Protein AF-0000000067027703 (afdb_homodimer)

pLDDT: mean 79.17, std 24.18, range [18.88, 98.69]

Foldseek 3Di:
DPCPPPCPVVVVVLVVLVVPQDPPPPPPVVVPCPPPQQAKEKEKEFACVQVDDPVVLVVQVVVQVVVQLVVLVVDPLSVVNVVRNVVVPHHYFYFYDHHPVRLVVLVVVQVVVCPDPVQVNQGKTKDWDFACCPDPGHGRGGTMMMIMGGPSSNCSSPVNTGGD/DPCPPPCPVVVVVLVVLVVPQDPPPPPPVVVPCPVPQQAKEKEKEFACVQVDDPVVLVVQVVVQVVVQLVVLVVDPLSVVNVVRNVVVPHHYFYFYDHHPVRLVVLVVVQVVVCPDPVQVNFGKTKDWDFACCPDPGHGRGGTMMMIMTGPSSNCSSPVNTGGD

Solvent-accessible surface area (backbone atoms only — not comparable to full-atom values): 17584 Å² total; per-residue (Å²): 133,83,82,70,75,66,64,64,60,52,52,47,50,53,44,48,55,58,67,68,44,78,75,75,76,79,76,57,79,71,65,73,65,68,67,58,93,78,43,35,32,37,39,35,36,32,27,52,68,70,65,64,53,65,19,59,46,22,28,45,37,24,52,26,42,43,50,40,48,54,59,28,60,74,34,72,42,22,40,52,35,49,52,54,15,55,75,65,73,52,45,57,45,35,28,51,35,58,32,56,69,51,47,50,51,47,47,50,52,50,54,58,51,30,71,36,72,75,38,41,61,52,24,53,42,73,38,72,34,58,39,85,38,91,58,101,48,64,58,63,40,56,46,31,34,22,38,37,19,36,40,70,64,50,36,74,70,50,60,86,49,48,74,72,133,82,82,71,76,68,63,63,59,53,53,46,50,54,44,47,54,56,67,67,44,78,75,77,72,80,74,57,80,72,64,73,64,68,66,59,93,77,44,34,32,38,38,34,35,31,27,53,68,71,65,65,52,65,19,57,46,22,28,46,38,24,52,26,43,44,51,40,49,52,57,28,58,74,34,72,42,22,40,52,37,50,50,53,15,56,75,65,71,52,46,55,46,35,27,50,36,57,31,56,70,53,46,50,50,48,48,49,53,51,54,57,50,30,71,37,73,76,38,40,61,52,24,55,44,73,38,73,34,58,40,87,39,90,59,101,48,64,57,63,39,55,46,30,35,23,38,35,20,37,41,69,65,47,36,74,70,49,60,86,48,47,75,73

Nearest PDB structures (foldseek):
  1q7s-assembly3_A  TM=9.353E-01  e=1.098E-12  Homo sapiens
  1q7s-assembly3_B  TM=9.623E-01  e=5.860E-11  Homo sapiens
  1xty-assembly2_D  TM=9.212E-01  e=9.471E-11  Saccharolobus solfataricus P2
  2d3k-assembly1_B  TM=9.399E-01  e=2.649E-10  Pyrococcus horikoshii OT3
  1rlk-assembly1_A  TM=8.938E-01  e=1.413E-08  Thermoplasma acidophilum

Sequence (328 aa):
QKKFYNCDGINSAINWILEHSNESEYESDVNGYQVAMGAHKMIFVINMNLKMGTGKLAAQVGHASISVYRLAQRKEEGQRALEAWRACGEMKVVVKGQNTEHLLELFKMAKDLRFFPCFFYMGLFAYVVSDAGRTQIPAGSRTVLAIFGPSDLVDSVTGQLKLLQKKFYNCDGINSAINWILEHSNESEYESDVNGYQVAMGAHKMIFVINMNLKMGTGKLAAQVGHASISVYRLAQRKEEGQRALEAWRACGEMKVVVKGQNTEHLLELFKMAKDLRFFPCFFYMGLFAYVVSDAGRTQIPAGSRTVLAIFGPSDLVDSVTGQLKLL

Structure (mmCIF, N/CA/C/O backbone):
data_AF-0000000067027703-model_v1
#
loop_
_entity.id
_entity.type
_entity.pdbx_description
1 polymer 'peptidyl-tRNA hydrolase'
#
loop_
_atom_site.group_PDB
_atom_site.id
_atom_site.type_symbol
_atom_site.label_atom_id
_atom_site.label_alt_id
_atom_site.label_comp_id
_atom_site.label_asym_id
_atom_site.label_entity_id
_atom_site.label_seq_id
_atom_site.pdbx_PDB_ins_code
_atom_site.Cartn_x
_atom_site.Cartn_y
_atom_site.Cartn_z
_atom_site.occupancy
_atom_site.B_iso_or_equiv
_atom_site.auth_seq_id
_atom_site.auth_comp_id
_atom_site.auth_asym_id
_atom_site.auth_atom_id
_atom_site.pdbx_PDB_model_num
ATOM 1 N N . GLN A 1 1 ? -25.703 -36.125 1.022 1 18.88 1 GLN A N 1
ATOM 2 C CA . GLN A 1 1 ? -24.359 -36.719 1.047 1 18.88 1 GLN A CA 1
ATOM 3 C C . GLN A 1 1 ? -23.328 -35.719 0.494 1 18.88 1 GLN A C 1
ATOM 5 O O . GLN A 1 1 ? -23.281 -35.5 -0.714 1 18.88 1 GLN A O 1
ATOM 10 N N . LYS A 1 2 ? -22.953 -34.719 1.21 1 27.69 2 LYS A N 1
ATOM 11 C CA . LYS A 1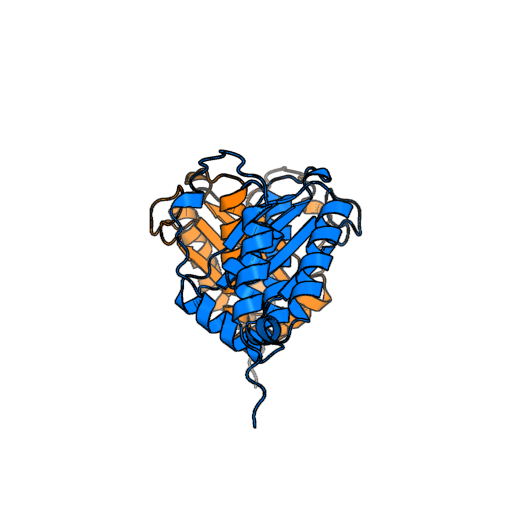 2 ? -22.141 -33.531 0.906 1 27.69 2 LYS A CA 1
ATOM 12 C C . LYS A 1 2 ? -20.734 -33.938 0.465 1 27.69 2 LYS A C 1
ATOM 14 O O . LYS A 1 2 ? -20.031 -34.625 1.192 1 27.69 2 LYS A O 1
ATOM 19 N N . LYS A 1 3 ? -20.578 -34.188 -0.843 1 30.08 3 LYS A N 1
ATOM 20 C CA . LYS A 1 3 ? -19.344 -34.625 -1.498 1 30.08 3 LYS A CA 1
ATOM 21 C C . LYS A 1 3 ? -18.141 -33.844 -0.978 1 30.08 3 LYS A C 1
ATOM 23 O O . LYS A 1 3 ? -18.031 -32.625 -1.186 1 30.08 3 LYS A O 1
ATOM 28 N N . PHE A 1 4 ? -17.562 -34.188 0.176 1 26.89 4 PHE A N 1
ATOM 29 C CA . PHE A 1 4 ? -16.281 -33.812 0.791 1 26.89 4 PHE A CA 1
ATOM 30 C C . PHE A 1 4 ? -15.133 -34.125 -0.158 1 26.89 4 PHE A C 1
ATOM 32 O O . PHE A 1 4 ? -14.781 -35.281 -0.386 1 26.89 4 PHE A O 1
ATOM 39 N N . TYR A 1 5 ? -15.062 -33.5 -1.28 1 32.91 5 TYR A N 1
ATOM 40 C CA . TYR A 1 5 ? -13.914 -33.688 -2.156 1 32.91 5 TYR A CA 1
ATOM 41 C C . TYR A 1 5 ? -12.625 -33.781 -1.351 1 32.91 5 TYR A C 1
ATOM 43 O O . TYR A 1 5 ? -12.414 -33 -0.418 1 32.91 5 TYR A O 1
ATOM 51 N N . ASN A 1 6 ? -12.117 -34.906 -1.157 1 32.31 6 ASN A N 1
ATOM 52 C CA . ASN A 1 6 ? -10.938 -35.375 -0.439 1 32.31 6 ASN A CA 1
ATOM 53 C C . ASN A 1 6 ? -9.719 -34.5 -0.745 1 32.31 6 ASN A C 1
ATOM 55 O O . ASN A 1 6 ? -9.281 -34.438 -1.892 1 32.31 6 ASN A O 1
ATOM 59 N N . CYS A 1 7 ? -9.438 -33.469 -0.042 1 40.25 7 CYS A N 1
ATOM 60 C CA . CYS A 1 7 ? -8.305 -32.531 0.054 1 40.25 7 CYS A CA 1
ATOM 61 C C . CYS A 1 7 ? -6.984 -33.281 -0.025 1 40.25 7 CYS A C 1
ATOM 63 O O . CYS A 1 7 ? -5.914 -32.688 0.045 1 40.25 7 CYS A O 1
ATOM 65 N N . ASP A 1 8 ? -7.062 -34.625 -0.059 1 43.06 8 ASP A N 1
ATOM 66 C CA . ASP A 1 8 ? -5.828 -35.406 -0.164 1 43.06 8 ASP A CA 1
ATOM 67 C C . ASP A 1 8 ? -5.133 -35.156 -1.5 1 43.06 8 ASP A C 1
ATOM 69 O O . ASP A 1 8 ? -3.906 -35.062 -1.559 1 43.06 8 ASP A O 1
ATOM 73 N N . GLY A 1 9 ? -5.859 -35.094 -2.535 1 45.62 9 GLY A N 1
ATOM 74 C CA . GLY A 1 9 ? -5.289 -34.875 -3.85 1 45.62 9 GLY A CA 1
ATOM 75 C C . GLY A 1 9 ? -4.699 -33.469 -3.992 1 45.62 9 GLY A C 1
ATOM 76 O O . GLY A 1 9 ? -3.746 -33.281 -4.746 1 45.62 9 GLY A O 1
ATOM 77 N N . ILE A 1 10 ? -5.285 -32.625 -3.303 1 44.41 10 ILE A N 1
ATOM 78 C CA . ILE A 1 10 ? -4.832 -31.219 -3.365 1 44.41 10 ILE A CA 1
ATOM 79 C C . ILE A 1 10 ? -3.469 -31.094 -2.691 1 44.41 10 ILE A C 1
ATOM 81 O O . ILE A 1 10 ? -2.562 -30.453 -3.229 1 44.41 10 ILE A O 1
ATOM 85 N N . ASN A 1 11 ? -3.332 -31.703 -1.604 1 46.12 11 ASN A N 1
ATOM 86 C CA . ASN A 1 11 ? -2.023 -31.734 -0.962 1 46.12 11 ASN A CA 1
ATOM 87 C C . ASN A 1 11 ? -0.979 -32.406 -1.853 1 46.12 11 ASN A C 1
ATOM 89 O O . ASN A 1 11 ? 0.169 -31.953 -1.912 1 46.12 11 ASN A O 1
ATOM 93 N N . SER A 1 12 ? -1.481 -33.406 -2.508 1 47.88 12 SER A N 1
ATOM 94 C CA . SER A 1 12 ? -0.556 -34.094 -3.414 1 47.88 12 SER A CA 1
ATOM 95 C C . SER A 1 12 ? -0.139 -33.188 -4.559 1 47.88 12 SER A C 1
ATOM 97 O O . SER A 1 12 ? 1.03 -33.156 -4.949 1 47.88 12 SER A O 1
ATOM 99 N N . ALA A 1 13 ? -1.095 -32.438 -5.109 1 46.03 13 ALA A N 1
ATOM 100 C CA . ALA A 1 13 ? -0.769 -31.547 -6.207 1 46.03 13 ALA A CA 1
ATOM 101 C C . ALA A 1 13 ? 0.116 -30.391 -5.73 1 46.03 13 ALA A C 1
ATOM 103 O O . ALA A 1 13 ? 1.1 -30.047 -6.387 1 46.03 13 ALA A O 1
ATOM 104 N N . ILE A 1 14 ? -0.106 -29.844 -4.648 1 48.59 14 ILE A N 1
ATOM 105 C CA . ILE A 1 14 ? 0.759 -28.828 -4.055 1 48.59 14 ILE A CA 1
ATOM 106 C C . ILE A 1 14 ? 2.131 -29.438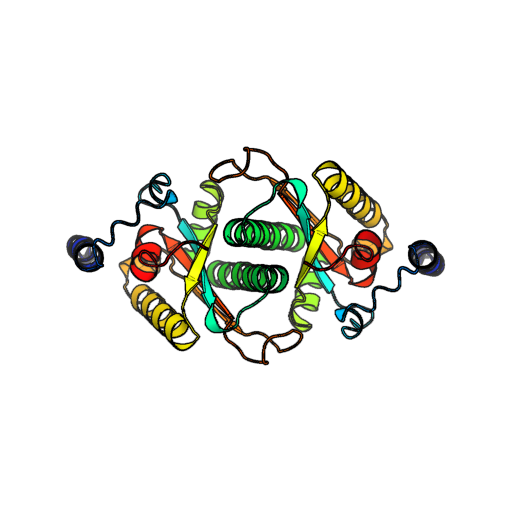 -3.758 1 48.59 14 ILE A C 1
ATOM 108 O O . ILE A 1 14 ? 3.16 -28.828 -4.074 1 48.59 14 ILE A O 1
ATOM 112 N N . ASN A 1 15 ? 2.088 -30.656 -3.229 1 47.25 15 ASN A N 1
ATOM 113 C CA . ASN A 1 15 ? 3.352 -31.359 -2.994 1 47.25 15 ASN A CA 1
ATOM 114 C C . ASN A 1 15 ? 4.098 -31.609 -4.297 1 47.25 15 ASN A C 1
ATOM 116 O O . ASN A 1 15 ? 5.324 -31.484 -4.352 1 47.25 15 ASN A O 1
ATOM 120 N N . TRP A 1 16 ? 3.445 -32.031 -5.273 1 46.41 16 TRP A N 1
ATOM 121 C CA . TRP A 1 16 ? 4.066 -32.219 -6.578 1 46.41 16 TRP A CA 1
ATOM 122 C C . TRP A 1 16 ? 4.691 -30.938 -7.098 1 46.41 16 TRP A C 1
ATOM 124 O O . TRP A 1 16 ? 5.836 -30.938 -7.559 1 46.41 16 TRP A O 1
ATOM 134 N N . ILE A 1 17 ? 3.973 -29.906 -7.105 1 45.09 17 ILE A N 1
ATOM 135 C CA . ILE A 1 17 ? 4.5 -28.625 -7.574 1 45.09 17 ILE A CA 1
ATOM 136 C C . ILE A 1 17 ? 5.688 -28.219 -6.711 1 45.09 17 ILE A C 1
ATOM 138 O O . ILE A 1 17 ? 6.723 -27.781 -7.23 1 45.09 17 ILE A O 1
ATOM 142 N N . LEU A 1 18 ? 5.52 -28.391 -5.43 1 45.78 18 LEU A N 1
ATOM 143 C CA . LEU A 1 18 ? 6.621 -28.109 -4.516 1 45.78 18 LEU A CA 1
ATOM 144 C C . LEU A 1 18 ? 7.805 -29.016 -4.785 1 45.78 18 LEU A C 1
ATOM 146 O O . LEU A 1 18 ? 8.961 -28.594 -4.73 1 45.78 18 LEU A O 1
ATOM 150 N N . GLU A 1 19 ? 7.578 -30.312 -4.938 1 45.03 19 GLU A N 1
ATOM 151 C CA . GLU A 1 19 ? 8.633 -31.297 -5.18 1 45.03 19 GLU A CA 1
ATOM 152 C C . GLU A 1 19 ? 9.32 -31.047 -6.52 1 45.03 19 GLU A C 1
ATOM 154 O O . GLU A 1 19 ? 10.492 -31.391 -6.691 1 45.03 19 GLU A O 1
ATOM 159 N N . HIS A 1 20 ? 8.648 -30.703 -7.453 1 40.19 20 HIS A N 1
ATOM 160 C CA . HIS A 1 20 ? 9.289 -30.484 -8.75 1 40.19 20 HIS A CA 1
ATOM 161 C C . HIS A 1 20 ? 9.766 -29.047 -8.906 1 40.19 20 HIS A C 1
ATOM 163 O O . HIS A 1 20 ? 10.219 -28.656 -9.984 1 40.19 20 HIS A O 1
ATOM 169 N N . SER A 1 21 ? 9.352 -28.219 -8.18 1 37.5 21 SER A N 1
ATOM 170 C CA . SER A 1 21 ? 10 -26.906 -8.102 1 37.5 21 SER A CA 1
ATOM 171 C C . SER A 1 21 ? 11.438 -27.031 -7.598 1 37.5 21 SER A C 1
ATOM 173 O O . SER A 1 21 ? 11.742 -27.922 -6.801 1 37.5 21 SER A O 1
ATOM 175 N N . ASN A 1 22 ? 12.414 -26.766 -8.406 1 33.5 22 ASN A N 1
ATOM 176 C CA . ASN A 1 22 ? 13.859 -26.922 -8.281 1 33.5 22 ASN A CA 1
ATOM 177 C C . ASN A 1 22 ? 14.352 -26.531 -6.891 1 33.5 22 ASN A C 1
ATOM 179 O O . ASN A 1 22 ? 13.781 -25.641 -6.254 1 33.5 22 ASN A O 1
ATOM 183 N N . GLU A 1 23 ? 15.094 -27.469 -6.172 1 31.03 23 GLU A N 1
ATOM 184 C CA . GLU A 1 23 ? 15.961 -27.438 -4.996 1 31.03 23 GLU A CA 1
ATOM 185 C C . GLU A 1 23 ? 16.844 -26.203 -4.988 1 31.03 23 GLU A C 1
ATOM 187 O O . GLU A 1 23 ? 17.953 -26.219 -4.438 1 31.03 23 GLU A O 1
ATOM 192 N N . SER A 1 24 ? 16.703 -25.25 -5.816 1 29.55 24 SER A N 1
ATOM 193 C CA . SER A 1 24 ? 17.859 -24.359 -5.711 1 29.55 24 SER A CA 1
ATOM 194 C C . SER A 1 24 ? 18.109 -23.953 -4.266 1 29.55 24 SER A C 1
ATOM 196 O O . SER A 1 24 ? 17.188 -23.875 -3.463 1 29.55 24 SER A O 1
ATOM 198 N N . GLU A 1 25 ? 19.344 -24.188 -3.643 1 27.73 25 GLU A N 1
ATOM 199 C CA . GLU A 1 25 ? 20.109 -23.984 -2.424 1 27.73 25 GLU A CA 1
ATOM 200 C C . GLU A 1 25 ? 19.875 -22.594 -1.852 1 27.73 25 GLU A C 1
ATOM 202 O O . GLU A 1 25 ? 20.609 -22.141 -0.963 1 27.73 25 GLU A O 1
ATOM 207 N N . TYR A 1 26 ? 19.312 -21.688 -2.6 1 26.58 26 TYR A N 1
ATOM 208 C CA . TYR A 1 26 ? 19.484 -20.375 -1.994 1 26.58 26 TYR A CA 1
ATOM 209 C C . TYR A 1 26 ? 18.891 -20.328 -0.59 1 26.58 26 TYR A C 1
ATOM 211 O O . TYR A 1 26 ? 17.703 -20.594 -0.404 1 26.58 26 TYR A O 1
ATOM 219 N N . GLU A 1 27 ? 19.562 -20.734 0.5 1 29.12 27 GLU A N 1
ATOM 220 C CA . GLU A 1 27 ? 19.438 -20.562 1.945 1 29.12 27 GLU A CA 1
ATOM 221 C C . GLU A 1 27 ? 18.859 -19.203 2.299 1 29.12 27 GLU A C 1
ATOM 223 O O . GLU A 1 27 ? 19.391 -18.484 3.15 1 29.12 27 GLU A O 1
ATOM 228 N N . SER A 1 28 ? 18.5 -18.391 1.367 1 30.98 28 SER A N 1
ATOM 229 C CA . SER A 1 28 ? 18.219 -17.031 1.804 1 30.98 28 SER A CA 1
ATOM 230 C C . SER A 1 28 ? 17.234 -17 2.965 1 30.98 28 SER A C 1
ATOM 232 O O . SER A 1 28 ? 16.453 -17.938 3.139 1 30.98 28 SER A O 1
ATOM 234 N N . ASP A 1 29 ? 17.484 -16.203 4.039 1 29.73 29 ASP A N 1
ATOM 235 C CA . ASP A 1 29 ? 16.812 -16 5.32 1 29.73 29 ASP A CA 1
ATOM 236 C C . ASP A 1 29 ? 15.297 -16 5.152 1 29.73 29 ASP A C 1
ATOM 238 O O . ASP A 1 29 ? 14.57 -15.547 6.043 1 29.73 29 ASP A O 1
ATOM 242 N N . VAL A 1 30 ? 14.742 -16.094 4.086 1 33.84 30 VAL A N 1
ATOM 243 C CA . VAL A 1 30 ? 13.312 -16.391 4.008 1 33.84 30 VAL A CA 1
ATOM 244 C C . VAL A 1 30 ? 12.992 -17.641 4.809 1 33.84 30 VAL A C 1
ATOM 246 O O . VAL A 1 30 ? 11.875 -18.156 4.758 1 33.84 30 VAL A O 1
ATOM 249 N N . ASN A 1 31 ? 13.945 -18.531 5.164 1 34.19 31 ASN A N 1
ATOM 250 C CA . ASN A 1 31 ? 13.742 -19.812 5.84 1 34.19 31 ASN A CA 1
ATOM 251 C C . ASN A 1 31 ? 12.969 -19.625 7.141 1 34.19 31 ASN A C 1
ATOM 253 O O . ASN A 1 31 ? 12.383 -20.594 7.648 1 34.19 31 ASN A O 1
ATOM 257 N N . GLY A 1 32 ? 13.367 -18.641 7.945 1 33.41 32 GLY A N 1
ATOM 258 C CA . GLY A 1 32 ? 12.805 -18.656 9.281 1 33.41 32 GLY A CA 1
ATOM 259 C C . GLY A 1 32 ? 11.305 -18.406 9.305 1 33.41 32 GLY A C 1
ATOM 260 O O . GLY A 1 32 ? 10.703 -18.312 10.375 1 33.41 32 GLY A O 1
ATOM 261 N N . TYR A 1 33 ? 10.828 -17.562 8.398 1 33.12 33 TYR A N 1
ATOM 262 C CA . TYR A 1 33 ? 9.398 -17.391 8.617 1 33.12 33 TYR A CA 1
ATOM 263 C C . TYR A 1 33 ? 8.648 -18.688 8.375 1 33.12 33 TYR A C 1
ATOM 265 O O . TYR A 1 33 ? 8.414 -19.078 7.227 1 33.12 33 TYR A O 1
ATOM 273 N N . GLN A 1 34 ? 8.977 -19.672 9.008 1 33.88 34 GLN A N 1
ATOM 274 C CA . GLN A 1 34 ? 7.996 -20.75 9.078 1 33.88 34 GLN A CA 1
ATOM 275 C C . GLN A 1 34 ? 6.582 -20.203 9.219 1 33.88 34 GLN A C 1
ATOM 277 O O . GLN A 1 34 ? 6.211 -19.688 10.281 1 33.88 34 GLN A O 1
ATOM 282 N N . VAL A 1 35 ? 6.129 -19.5 8.219 1 40.19 35 VAL A N 1
ATOM 283 C CA . VAL A 1 35 ? 4.711 -19.156 8.25 1 40.19 35 VAL A CA 1
ATOM 284 C C . VAL A 1 35 ? 3.895 -20.375 8.68 1 40.19 35 VAL A C 1
ATOM 286 O O . VAL A 1 35 ? 4.094 -21.469 8.164 1 40.19 35 VAL A O 1
ATOM 289 N N . ALA A 1 36 ? 3.406 -20.391 9.781 1 40.25 36 ALA A N 1
ATOM 290 C CA . ALA A 1 36 ? 2.465 -21.406 10.234 1 40.25 36 ALA A CA 1
ATOM 291 C C . ALA A 1 36 ? 1.516 -21.812 9.109 1 40.25 36 ALA A C 1
ATOM 293 O O . ALA A 1 36 ? 1.134 -20.984 8.281 1 40.25 36 ALA A O 1
ATOM 294 N N . MET A 1 37 ? 1.331 -23.031 8.805 1 47.38 37 MET A N 1
ATOM 295 C CA . MET A 1 37 ? 0.23 -23.625 8.055 1 47.38 37 MET A CA 1
ATOM 296 C C . MET A 1 37 ? -1.07 -22.859 8.297 1 47.38 37 MET A C 1
ATOM 298 O O . MET A 1 37 ? -1.468 -22.672 9.453 1 47.38 37 MET A O 1
ATOM 302 N N . GLY A 1 38 ? -1.38 -21.922 7.414 1 61.38 38 GLY A N 1
ATOM 303 C CA . GLY A 1 38 ? -2.678 -21.281 7.512 1 61.38 38 GLY A CA 1
ATOM 304 C C . GLY A 1 38 ? -2.588 -19.766 7.504 1 61.38 38 GLY A C 1
ATOM 305 O O . GLY A 1 38 ? -3.598 -19.078 7.328 1 61.38 38 GLY A O 1
ATOM 306 N N . ALA A 1 39 ? -1.321 -19.188 7.539 1 83.75 39 ALA A N 1
ATOM 307 C CA . ALA A 1 39 ? -1.299 -17.719 7.617 1 83.75 39 ALA A CA 1
ATOM 308 C C . ALA A 1 39 ? -1.318 -17.094 6.223 1 83.75 39 ALA A C 1
ATOM 310 O O . ALA A 1 39 ? -0.783 -17.672 5.273 1 83.75 39 ALA A O 1
ATOM 311 N N . HIS A 1 40 ? -2.059 -16.094 6.012 1 93.75 40 HIS A N 1
ATOM 312 C CA . HIS A 1 40 ? -2.168 -15.375 4.746 1 93.75 40 HIS A CA 1
ATOM 313 C C . HIS A 1 40 ? -1.015 -14.398 4.562 1 93.75 40 HIS A C 1
ATOM 315 O O . HIS A 1 40 ? -0.412 -13.953 5.539 1 93.75 40 HIS A O 1
ATOM 321 N N . LYS A 1 41 ? -0.643 -14.203 3.365 1 95.38 41 LYS A N 1
ATOM 322 C CA . LYS A 1 41 ? 0.365 -13.188 3.07 1 95.38 41 LYS A CA 1
ATOM 323 C C . LYS A 1 41 ? 0.063 -12.477 1.752 1 95.38 41 LYS A C 1
ATOM 325 O O . LYS A 1 41 ? -0.694 -12.992 0.925 1 95.38 41 LYS A O 1
ATOM 330 N N . MET A 1 42 ? 0.56 -11.266 1.655 1 97 42 MET A N 1
ATOM 331 C CA . MET A 1 42 ? 0.564 -10.492 0.417 1 97 42 MET A CA 1
ATOM 332 C C . MET A 1 42 ? 1.957 -10.469 -0.204 1 97 42 MET A C 1
ATOM 334 O O . MET A 1 42 ? 2.93 -10.109 0.459 1 97 42 MET A O 1
ATOM 338 N N . ILE A 1 43 ? 2.102 -10.883 -1.433 1 98 43 ILE A N 1
ATOM 339 C CA . ILE A 1 43 ? 3.389 -10.875 -2.119 1 98 43 ILE A CA 1
ATOM 340 C C . ILE A 1 43 ? 3.318 -9.961 -3.336 1 98 43 ILE A C 1
ATOM 342 O O . ILE A 1 43 ? 2.297 -9.906 -4.027 1 98 43 ILE A O 1
ATOM 346 N N . PHE A 1 44 ? 4.395 -9.258 -3.568 1 98.56 44 PHE A N 1
ATOM 347 C CA . PHE A 1 44 ? 4.5 -8.344 -4.695 1 98.56 44 PHE A CA 1
ATOM 348 C C . PHE A 1 44 ? 5.633 -8.758 -5.629 1 98.56 44 PHE A C 1
ATOM 350 O O . PHE A 1 44 ? 6.797 -8.789 -5.223 1 98.56 44 PHE A O 1
ATOM 357 N N . VAL A 1 45 ? 5.359 -9.062 -6.828 1 98.69 45 VAL A N 1
ATOM 358 C CA . VAL A 1 45 ? 6.34 -9.438 -7.84 1 98.69 45 VAL A CA 1
ATOM 359 C C . VAL A 1 45 ? 6.652 -8.242 -8.727 1 98.69 45 VAL A C 1
ATOM 361 O O . VAL A 1 45 ? 5.785 -7.758 -9.461 1 98.69 45 VAL A O 1
ATOM 364 N N . ILE A 1 46 ? 7.875 -7.848 -8.727 1 98.56 46 ILE A N 1
ATOM 365 C CA . ILE A 1 46 ? 8.273 -6.613 -9.398 1 98.56 46 ILE A CA 1
ATOM 366 C C . ILE A 1 46 ? 8.75 -6.93 -10.812 1 98.56 46 ILE A C 1
ATOM 368 O O . ILE A 1 46 ? 9.523 -7.863 -11.023 1 98.56 46 ILE A O 1
ATOM 372 N N . ASN A 1 47 ? 8.281 -6.156 -11.797 1 97.75 47 ASN A N 1
ATOM 373 C CA . ASN A 1 47 ? 8.828 -6.195 -13.148 1 97.75 47 ASN A CA 1
ATOM 374 C C . ASN A 1 47 ? 10.203 -5.543 -13.219 1 97.75 47 ASN A C 1
ATOM 376 O O . ASN A 1 47 ? 10.312 -4.336 -13.43 1 97.75 47 ASN A O 1
ATOM 380 N N . MET A 1 48 ? 11.211 -6.305 -13.102 1 97.62 48 MET A N 1
ATOM 381 C CA . MET A 1 48 ? 12.57 -5.793 -13 1 97.62 48 MET A CA 1
ATOM 382 C C . MET A 1 48 ? 13.055 -5.258 -14.344 1 97.62 48 MET A C 1
ATOM 384 O O . MET A 1 48 ? 14.008 -4.48 -14.406 1 97.62 48 MET A O 1
ATOM 388 N N . ASN A 1 49 ? 12.406 -5.684 -15.367 1 96 49 ASN A N 1
ATOM 389 C CA . ASN A 1 49 ? 12.781 -5.219 -16.703 1 96 49 ASN A CA 1
ATOM 390 C C . ASN A 1 49 ? 12.57 -3.713 -16.844 1 96 49 ASN A C 1
ATOM 392 O O . ASN A 1 49 ? 13.219 -3.068 -17.672 1 96 49 ASN A O 1
ATOM 396 N N . LEU A 1 50 ? 11.742 -3.088 -16.078 1 94.12 50 LEU A N 1
ATOM 397 C CA . LEU A 1 50 ? 11.398 -1.672 -16.172 1 94.12 50 LEU A CA 1
ATOM 398 C C . LEU A 1 50 ? 12.438 -0.814 -15.453 1 94.12 50 LEU A C 1
ATOM 400 O O . LEU A 1 50 ? 12.43 0.412 -15.578 1 94.12 50 LEU A O 1
ATOM 404 N N . LYS A 1 51 ? 13.297 -1.388 -14.664 1 93.69 51 LYS A N 1
ATOM 405 C CA . LYS A 1 51 ? 14.391 -0.717 -13.969 1 93.69 51 LYS A CA 1
ATOM 406 C C . LYS A 1 51 ? 13.891 0.497 -13.195 1 93.69 51 LYS A C 1
ATOM 408 O O . LYS A 1 51 ? 14.445 1.591 -13.312 1 93.69 51 LYS A O 1
ATOM 413 N N . MET A 1 52 ? 12.867 0.259 -12.477 1 92.5 52 MET A N 1
ATOM 414 C CA . MET A 1 52 ? 12.297 1.345 -11.688 1 92.5 52 MET A CA 1
ATOM 415 C C . MET A 1 52 ? 13.227 1.734 -10.547 1 92.5 52 MET A C 1
ATOM 417 O O . MET A 1 52 ? 13.836 0.87 -9.914 1 92.5 52 MET A O 1
ATOM 421 N N . GLY A 1 53 ? 13.305 3.039 -10.32 1 93.25 53 GLY A N 1
ATOM 422 C CA . GLY A 1 53 ? 13.984 3.467 -9.109 1 93.25 53 GLY A CA 1
ATOM 423 C C . GLY A 1 53 ? 13.258 3.07 -7.844 1 93.25 53 GLY A C 1
ATOM 424 O O . GLY A 1 53 ? 12.086 2.672 -7.891 1 93.25 53 GLY A O 1
ATOM 425 N N . THR A 1 54 ? 13.852 3.197 -6.742 1 95.25 54 THR A N 1
ATOM 426 C CA . THR A 1 54 ? 13.32 2.711 -5.473 1 95.25 54 THR A CA 1
ATOM 427 C C . THR A 1 54 ? 12.016 3.412 -5.129 1 95.25 54 THR A C 1
ATOM 429 O O . THR A 1 54 ? 11.047 2.768 -4.711 1 95.25 54 THR A O 1
ATOM 432 N N . GLY A 1 55 ? 11.922 4.719 -5.309 1 94.44 55 GLY A N 1
ATOM 433 C CA . GLY A 1 55 ? 10.719 5.469 -4.996 1 94.44 55 GLY A CA 1
ATOM 434 C C . GLY A 1 55 ? 9.523 5.059 -5.84 1 94.44 55 GLY A C 1
ATOM 435 O O . GLY A 1 55 ? 8.445 4.801 -5.312 1 94.44 55 GLY A O 1
ATOM 436 N N . LYS A 1 56 ? 9.727 4.988 -7.055 1 92.38 56 LYS A N 1
ATOM 437 C CA . LYS A 1 56 ? 8.672 4.59 -7.977 1 92.38 56 LYS A CA 1
ATOM 438 C C . LYS A 1 56 ? 8.234 3.146 -7.727 1 92.38 56 LYS A C 1
ATOM 440 O O . LYS A 1 56 ? 7.043 2.844 -7.727 1 92.38 56 LYS A O 1
ATOM 445 N N . LEU A 1 57 ? 9.219 2.314 -7.574 1 95.44 57 LEU A N 1
ATOM 446 C CA . LEU A 1 57 ? 8.93 0.919 -7.258 1 95.44 57 LEU A CA 1
ATOM 447 C C . LEU A 1 57 ? 8.055 0.812 -6.012 1 95.44 57 LEU A C 1
ATOM 449 O O . LEU A 1 57 ? 7.043 0.112 -6.016 1 95.44 57 LEU A O 1
ATOM 453 N N . ALA A 1 58 ? 8.43 1.521 -5.004 1 97.38 58 ALA A N 1
ATOM 454 C CA . ALA A 1 58 ? 7.684 1.496 -3.748 1 97.38 58 ALA A CA 1
ATOM 455 C C . ALA A 1 58 ? 6.281 2.061 -3.932 1 97.38 58 ALA A C 1
ATOM 457 O O . ALA A 1 58 ? 5.316 1.534 -3.371 1 97.38 58 ALA A O 1
ATOM 458 N N . ALA A 1 59 ? 6.148 3.08 -4.691 1 95.44 59 ALA A N 1
ATOM 459 C CA . ALA A 1 59 ? 4.836 3.654 -4.984 1 95.44 59 ALA A CA 1
ATOM 460 C C . ALA A 1 59 ? 3.939 2.643 -5.688 1 95.44 59 ALA A C 1
ATOM 462 O O . ALA A 1 59 ? 2.746 2.545 -5.387 1 95.44 59 ALA A O 1
ATOM 463 N N . GLN A 1 60 ? 4.539 1.938 -6.613 1 95.38 60 GLN A N 1
ATOM 464 C CA . GLN A 1 60 ? 3.766 0.932 -7.332 1 95.38 60 GLN A CA 1
ATOM 465 C C . GLN A 1 60 ? 3.373 -0.222 -6.414 1 95.38 60 GLN A C 1
ATOM 467 O O . GLN A 1 60 ? 2.297 -0.803 -6.566 1 95.38 60 GLN A O 1
ATOM 472 N N . VAL A 1 61 ? 4.223 -0.549 -5.488 1 97.62 61 VAL A N 1
ATOM 473 C CA . VAL A 1 61 ? 3.852 -1.542 -4.488 1 97.62 61 VAL A CA 1
ATOM 474 C C . VAL A 1 61 ? 2.689 -1.017 -3.646 1 97.62 61 VAL A C 1
ATOM 476 O O . VAL A 1 61 ? 1.778 -1.771 -3.295 1 97.62 61 VAL A O 1
ATOM 479 N N . GLY A 1 62 ? 2.711 0.273 -3.271 1 97.56 62 GLY A N 1
ATOM 480 C CA . GLY A 1 62 ? 1.573 0.888 -2.607 1 97.56 62 GLY A CA 1
ATOM 481 C C . GLY A 1 62 ? 0.281 0.753 -3.391 1 97.56 62 GLY A C 1
ATOM 482 O O . GLY A 1 62 ? -0.759 0.407 -2.828 1 97.56 62 GLY A O 1
ATOM 483 N N . HIS A 1 63 ? 0.332 0.993 -4.648 1 96.31 63 HIS A N 1
ATOM 484 C CA . HIS A 1 63 ? -0.825 0.801 -5.516 1 96.31 63 HIS A CA 1
ATOM 485 C C . HIS A 1 63 ? -1.306 -0.646 -5.48 1 96.31 63 HIS A C 1
ATOM 487 O O . HIS A 1 63 ? -2.496 -0.904 -5.289 1 96.31 63 HIS A O 1
ATOM 493 N N . ALA A 1 64 ? -0.369 -1.521 -5.652 1 97.62 64 ALA A N 1
ATOM 494 C CA . ALA A 1 64 ? -0.688 -2.945 -5.707 1 97.62 64 ALA A CA 1
ATOM 495 C C . ALA A 1 64 ? -1.322 -3.418 -4.402 1 97.62 64 ALA A C 1
ATOM 497 O O . ALA A 1 64 ? -2.277 -4.199 -4.414 1 97.62 64 ALA A O 1
ATOM 498 N N . SER A 1 65 ? -0.769 -2.926 -3.307 1 98.19 65 SER A N 1
ATOM 499 C CA . SER A 1 65 ? -1.254 -3.324 -1.989 1 98.19 65 SER A CA 1
ATOM 500 C C . SER A 1 65 ? -2.719 -2.947 -1.802 1 98.19 65 SER A C 1
ATOM 502 O O . SER A 1 65 ? -3.537 -3.785 -1.412 1 98.19 65 SER A O 1
ATOM 504 N N . ILE A 1 66 ? -3.074 -1.736 -2.113 1 97.44 66 ILE A N 1
ATOM 505 C CA . ILE A 1 66 ? -4.441 -1.26 -1.942 1 97.44 66 ILE A CA 1
ATOM 506 C C . ILE A 1 66 ? -5.367 -1.984 -2.918 1 97.44 66 ILE A C 1
ATOM 508 O O . ILE A 1 66 ? -6.488 -2.352 -2.564 1 97.44 66 ILE A O 1
ATOM 512 N N . SER A 1 67 ? -4.902 -2.215 -4.117 1 96.06 67 SER A N 1
ATOM 513 C CA . SER A 1 67 ? -5.738 -2.832 -5.141 1 96.06 67 SER A CA 1
ATOM 514 C C . SER A 1 67 ? -6.105 -4.266 -4.766 1 96.06 67 SER A C 1
ATOM 516 O O . SER A 1 67 ? -7.273 -4.652 -4.844 1 96.06 67 SER A O 1
ATOM 518 N N . VAL A 1 68 ? -5.125 -5.031 -4.336 1 97 68 VAL A N 1
ATOM 519 C CA . VAL A 1 68 ? -5.422 -6.418 -3.998 1 97 68 VAL A CA 1
ATOM 520 C C . VAL A 1 68 ? -6.234 -6.473 -2.705 1 97 68 VAL A C 1
ATOM 522 O O . VAL A 1 68 ? -7.098 -7.34 -2.543 1 97 68 VAL A O 1
ATOM 525 N N . TYR A 1 69 ? -6.027 -5.539 -1.82 1 97.69 69 TYR A N 1
ATOM 526 C CA . TYR A 1 69 ? -6.82 -5.402 -0.605 1 97.69 69 TYR A CA 1
ATOM 527 C C . TYR A 1 69 ? -8.289 -5.148 -0.938 1 97.69 69 TYR A C 1
ATOM 529 O O . TYR A 1 69 ? -9.172 -5.812 -0.396 1 97.69 69 TYR A O 1
ATOM 537 N N . ARG A 1 70 ? -8.5 -4.219 -1.834 1 96.56 70 ARG A N 1
ATOM 538 C CA . ARG A 1 70 ? -9.859 -3.891 -2.252 1 96.56 70 ARG A CA 1
ATOM 539 C C . ARG A 1 70 ? -10.531 -5.09 -2.912 1 96.56 70 ARG A C 1
ATOM 541 O O . ARG A 1 70 ? -11.719 -5.348 -2.68 1 96.56 70 ARG A O 1
ATOM 548 N N . LEU A 1 71 ? -9.789 -5.777 -3.721 1 95.44 71 LEU A N 1
ATOM 549 C CA . LEU A 1 71 ? -10.32 -6.957 -4.395 1 95.44 71 LEU A CA 1
ATOM 550 C C . LEU A 1 71 ? -10.773 -8 -3.383 1 95.44 71 LEU A C 1
ATOM 552 O O . LEU A 1 71 ? -11.859 -8.562 -3.51 1 95.44 71 LEU A O 1
ATOM 556 N N . ALA A 1 72 ? -9.953 -8.234 -2.443 1 95.75 72 ALA A N 1
ATOM 557 C CA . ALA A 1 72 ? -10.273 -9.203 -1.4 1 95.75 72 ALA A CA 1
ATOM 558 C C . ALA A 1 72 ? -11.477 -8.742 -0.577 1 95.75 72 ALA A C 1
ATOM 560 O O . ALA A 1 72 ? -12.328 -9.555 -0.21 1 95.75 72 ALA A O 1
ATOM 561 N N . GLN A 1 73 ? -11.555 -7.477 -0.29 1 95.19 73 GLN A N 1
ATOM 562 C CA . GLN A 1 73 ? -12.602 -6.906 0.556 1 95.19 73 GLN A CA 1
ATOM 563 C C . GLN A 1 73 ? -13.977 -7.094 -0.068 1 95.19 73 GLN A C 1
ATOM 565 O O . GLN A 1 73 ? -14.992 -7.09 0.636 1 95.19 73 GLN A O 1
ATOM 570 N N . ARG A 1 74 ? -14.023 -7.32 -1.338 1 94.38 74 ARG A N 1
ATOM 571 C CA . ARG A 1 74 ? -15.289 -7.391 -2.064 1 94.38 74 ARG A CA 1
ATOM 572 C C . ARG A 1 74 ? -15.953 -8.75 -1.87 1 94.38 74 ARG A C 1
ATOM 574 O O . ARG A 1 74 ? -17.141 -8.914 -2.172 1 94.38 74 ARG A O 1
ATOM 581 N N . LYS A 1 75 ? -15.242 -9.695 -1.479 1 92.62 75 LYS A N 1
ATOM 582 C CA . LYS A 1 75 ? -15.742 -11.062 -1.342 1 92.62 75 LYS A CA 1
ATOM 583 C C . LYS A 1 75 ? -15.727 -11.508 0.117 1 92.62 75 LYS A C 1
ATOM 585 O O . LYS A 1 75 ? -14.82 -11.156 0.872 1 92.62 75 LYS A O 1
ATOM 590 N N . GLU A 1 76 ? -16.703 -12.312 0.488 1 93.19 76 GLU A N 1
ATOM 591 C CA . GLU A 1 76 ? -16.797 -12.789 1.866 1 93.19 76 GLU A CA 1
ATOM 592 C C . GLU A 1 76 ? -15.547 -13.57 2.264 1 93.19 76 GLU A C 1
ATOM 594 O O . GLU A 1 76 ? -15 -13.367 3.35 1 93.19 76 GLU A O 1
ATOM 599 N N . GLU A 1 77 ? -15.18 -14.484 1.393 1 91.56 77 GLU A N 1
ATOM 600 C CA . GLU A 1 77 ? -13.984 -15.273 1.691 1 91.56 77 GLU A CA 1
ATOM 601 C C . GLU A 1 77 ? -12.75 -14.391 1.803 1 91.56 77 GLU A C 1
ATOM 603 O O . GLU A 1 77 ? -11.836 -14.688 2.578 1 91.56 77 GLU A O 1
ATOM 608 N N . GLY A 1 78 ? -12.688 -13.344 1.042 1 94.12 78 GLY A N 1
ATOM 609 C CA . GLY A 1 78 ? -11.594 -12.391 1.122 1 94.12 78 GLY A CA 1
ATOM 610 C C . GLY A 1 78 ? -11.57 -11.617 2.426 1 94.12 78 GLY A C 1
ATOM 611 O O . GLY A 1 78 ? -10.5 -11.383 3 1 94.12 78 GLY A O 1
ATOM 612 N N . GLN A 1 79 ? -12.75 -11.219 2.842 1 95.12 79 GLN A N 1
ATOM 613 C CA . GLN A 1 79 ? -12.859 -10.508 4.113 1 95.12 79 GLN A CA 1
ATOM 614 C C . GLN A 1 79 ? -12.367 -11.375 5.27 1 95.12 79 GLN A C 1
ATOM 616 O O . GLN A 1 79 ? -11.641 -10.898 6.141 1 95.12 79 GLN A O 1
ATOM 621 N N . ARG A 1 80 ? -12.711 -12.602 5.262 1 92.94 80 ARG A N 1
ATOM 622 C CA . ARG A 1 80 ? -12.234 -13.531 6.277 1 92.94 80 ARG A CA 1
ATOM 623 C C . ARG A 1 80 ? -10.719 -13.688 6.215 1 92.94 80 ARG A C 1
ATOM 625 O O . ARG A 1 80 ? -10.047 -13.688 7.246 1 92.94 80 ARG A O 1
ATOM 632 N N . ALA A 1 81 ? -10.273 -13.797 5.035 1 93.62 81 ALA A N 1
ATOM 633 C CA . ALA A 1 81 ? -8.836 -13.93 4.828 1 93.62 81 ALA A CA 1
ATOM 634 C C . ALA A 1 81 ? -8.094 -12.695 5.336 1 93.62 81 ALA A C 1
ATOM 636 O O . ALA A 1 81 ? -7.043 -12.812 5.973 1 93.62 81 ALA A O 1
ATOM 637 N N . LEU A 1 82 ? -8.641 -11.523 5.027 1 95.88 82 LEU A N 1
ATOM 638 C CA . LEU A 1 82 ? -8.031 -10.273 5.469 1 95.88 82 LEU A CA 1
ATOM 639 C C . LEU A 1 82 ? -8.008 -10.188 6.992 1 95.88 82 LEU A C 1
ATOM 641 O O . LEU A 1 82 ? -7.043 -9.688 7.574 1 95.88 82 LEU A O 1
ATOM 645 N N . GLU A 1 83 ? -9.023 -10.641 7.562 1 93.75 83 GLU A N 1
ATOM 646 C CA . GLU A 1 83 ? -9.062 -10.648 9.023 1 93.75 83 GLU A CA 1
ATOM 647 C C . GLU A 1 83 ? -8 -11.578 9.602 1 93.75 83 GLU A C 1
ATOM 649 O O . GLU A 1 83 ? -7.305 -11.219 10.547 1 93.75 83 GLU A O 1
ATOM 654 N N . ALA A 1 84 ? -7.941 -12.734 9.07 1 91.12 84 ALA A N 1
ATOM 655 C CA . ALA A 1 84 ? -6.918 -13.68 9.508 1 91.12 84 ALA A CA 1
ATOM 656 C C . ALA A 1 84 ? -5.52 -13.117 9.281 1 91.12 84 ALA A C 1
ATOM 658 O O . ALA A 1 84 ? -4.648 -13.234 10.148 1 91.12 84 ALA A O 1
ATOM 659 N N . TRP A 1 85 ? -5.316 -12.523 8.188 1 94.06 85 TRP A N 1
ATOM 660 C CA . TRP A 1 85 ? -4.047 -11.906 7.824 1 94.06 85 TRP A CA 1
ATOM 661 C C . TRP A 1 85 ? -3.676 -10.805 8.812 1 94.06 85 TRP A C 1
ATOM 663 O O . TRP A 1 85 ? -2.531 -10.719 9.266 1 94.06 85 TRP A O 1
ATOM 673 N N . ARG A 1 86 ? -4.625 -10 9.102 1 92.56 86 ARG A N 1
ATOM 674 C CA . ARG A 1 86 ? -4.41 -8.906 10.047 1 92.56 86 ARG A CA 1
ATOM 675 C C . ARG A 1 86 ? -4.035 -9.438 11.422 1 92.56 86 ARG A C 1
ATOM 677 O O . ARG A 1 86 ? -3.135 -8.898 12.078 1 92.56 86 ARG A O 1
ATOM 684 N N . ALA A 1 87 ? -4.633 -10.523 11.805 1 89.88 87 ALA A N 1
ATOM 685 C CA . ALA A 1 87 ? -4.402 -11.125 13.117 1 89.88 87 ALA A CA 1
ATOM 686 C C . ALA A 1 87 ? -3.008 -11.734 13.203 1 89.88 87 ALA A C 1
ATOM 688 O O . ALA A 1 87 ? -2.494 -11.977 14.297 1 89.88 87 ALA A O 1
ATOM 689 N N . CYS A 1 88 ? -2.43 -11.938 12.047 1 88.31 88 CYS A N 1
ATOM 690 C CA . CYS A 1 88 ? -1.143 -12.625 12.031 1 88.31 88 CYS A CA 1
ATOM 691 C C . CYS A 1 88 ? -0.03 -11.688 11.578 1 88.31 88 CYS A C 1
ATOM 693 O O . CYS A 1 88 ? 0.958 -12.125 10.992 1 88.31 88 CYS A O 1
ATOM 695 N N . GLY A 1 89 ? -0.208 -10.344 11.633 1 86.25 89 GLY A N 1
ATOM 696 C CA . GLY A 1 89 ? 0.879 -9.398 11.461 1 86.25 89 GLY A CA 1
ATOM 697 C C . GLY A 1 89 ? 0.935 -8.805 10.062 1 86.25 89 GLY A C 1
ATOM 698 O O . GLY A 1 89 ? 1.829 -8.016 9.75 1 86.25 89 GLY A O 1
ATOM 699 N N . GLU A 1 90 ? 0.049 -9.258 9.156 1 93.19 90 GLU A N 1
ATOM 700 C CA . GLU A 1 90 ? -0.098 -8.68 7.824 1 93.19 90 GLU A CA 1
ATOM 701 C C . GLU A 1 90 ? 1.191 -8.812 7.02 1 93.19 90 GLU A C 1
ATOM 703 O O . GLU A 1 90 ? 1.705 -7.82 6.492 1 93.19 90 GLU A O 1
ATOM 708 N N . MET A 1 91 ? 1.648 -9.984 6.863 1 92.06 91 MET A N 1
ATOM 709 C CA . MET A 1 91 ? 2.914 -10.258 6.188 1 92.06 91 MET A CA 1
ATOM 710 C C . MET A 1 91 ? 2.875 -9.766 4.746 1 92.06 91 MET A C 1
ATOM 712 O O . MET A 1 91 ? 1.965 -10.109 3.99 1 92.06 91 MET A O 1
ATOM 716 N N . LYS A 1 92 ? 3.82 -8.938 4.402 1 93.88 92 LYS A N 1
ATOM 717 C CA . LYS A 1 92 ? 4.023 -8.438 3.047 1 93.88 92 LYS A CA 1
ATOM 718 C C . LYS A 1 92 ? 5.449 -8.695 2.574 1 93.88 92 LYS A C 1
ATOM 720 O O . LYS A 1 92 ? 6.41 -8.422 3.301 1 93.88 92 LYS A O 1
ATOM 725 N N . VAL A 1 93 ? 5.629 -9.219 1.355 1 95 93 VAL A N 1
ATOM 726 C CA . VAL A 1 93 ? 6.938 -9.602 0.838 1 95 93 VAL A CA 1
ATOM 727 C C . VAL A 1 93 ? 7.078 -9.133 -0.608 1 95 93 VAL A C 1
ATOM 729 O O . VAL A 1 93 ? 6.133 -9.219 -1.392 1 95 93 VAL A O 1
ATOM 732 N N . VAL A 1 94 ? 8.227 -8.641 -0.934 1 97.25 94 VAL A N 1
ATOM 733 C CA . VAL A 1 94 ? 8.484 -8.164 -2.287 1 97.25 94 VAL A CA 1
ATOM 734 C C . VAL A 1 94 ? 9.547 -9.039 -2.951 1 97.25 94 VAL A C 1
ATOM 736 O O . VAL A 1 94 ? 10.625 -9.258 -2.383 1 97.25 94 VAL A O 1
ATOM 739 N N . VAL A 1 95 ? 9.266 -9.547 -4.113 1 98.25 95 VAL A N 1
ATOM 740 C CA . VAL A 1 95 ? 10.172 -10.461 -4.805 1 98.25 95 VAL A CA 1
ATOM 741 C C . VAL A 1 95 ? 10.43 -9.953 -6.223 1 98.25 95 VAL A C 1
ATOM 743 O O . VAL A 1 95 ? 9.727 -9.062 -6.707 1 98.25 95 VAL A O 1
ATOM 746 N N . LYS A 1 96 ? 11.438 -10.523 -6.855 1 98.25 96 LYS A N 1
ATOM 747 C CA . LYS A 1 96 ? 11.867 -10.094 -8.188 1 98.25 96 LYS A CA 1
ATOM 748 C C . LYS A 1 96 ? 11.195 -10.922 -9.273 1 98.25 96 LYS A C 1
ATOM 750 O O . LYS A 1 96 ? 11.344 -12.148 -9.305 1 98.25 96 LYS A O 1
ATOM 755 N N . GLY A 1 97 ? 10.414 -10.32 -10.094 1 98.19 97 GLY A N 1
ATOM 756 C CA . GLY A 1 97 ? 10.016 -10.875 -11.375 1 98.19 97 GLY A CA 1
ATOM 757 C C . GLY A 1 97 ? 10.906 -10.438 -12.523 1 98.19 97 GLY A C 1
ATOM 758 O O . GLY A 1 97 ? 11.734 -9.539 -12.367 1 98.19 97 GLY A O 1
ATOM 759 N N . GLN A 1 98 ? 10.695 -11 -13.617 1 97.56 98 GLN A N 1
ATOM 760 C CA . GLN A 1 98 ? 11.586 -10.703 -14.734 1 97.56 98 GLN A CA 1
ATOM 761 C C . GLN A 1 98 ? 11.031 -9.586 -15.602 1 97.56 98 GLN A C 1
ATOM 763 O O . GLN A 1 98 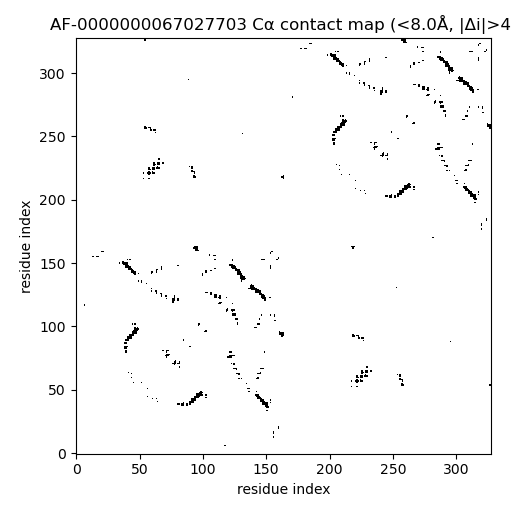? 11.688 -8.562 -15.797 1 97.56 98 GLN A O 1
ATOM 768 N N . ASN A 1 99 ? 9.93 -9.836 -16.25 1 96.5 99 ASN A N 1
ATOM 769 C CA . ASN A 1 99 ? 9.297 -8.906 -17.188 1 96.5 99 ASN A CA 1
ATOM 770 C C . ASN A 1 99 ? 7.781 -9.07 -17.203 1 96.5 99 ASN A C 1
ATOM 772 O O . ASN A 1 99 ? 7.227 -9.82 -16.406 1 96.5 99 ASN A O 1
ATOM 776 N N . THR A 1 100 ? 7.137 -8.312 -18.078 1 95.25 100 THR A N 1
ATOM 777 C CA . THR A 1 100 ? 5.68 -8.305 -18.156 1 95.25 100 THR A CA 1
ATOM 778 C C . THR A 1 100 ? 5.152 -9.711 -18.438 1 95.25 100 THR A C 1
ATOM 780 O O . THR A 1 100 ? 4.191 -10.156 -17.812 1 95.25 100 THR A O 1
ATOM 783 N N . GLU A 1 101 ? 5.738 -10.414 -19.375 1 96.44 101 GLU A N 1
ATOM 784 C CA . GLU A 1 101 ? 5.309 -11.758 -19.734 1 96.44 101 GLU A CA 1
ATOM 785 C C . GLU A 1 101 ? 5.367 -12.688 -18.516 1 96.44 101 GLU A C 1
ATOM 787 O O . GLU A 1 101 ? 4.441 -13.469 -18.281 1 96.44 101 GLU A O 1
ATOM 792 N N . HIS A 1 102 ? 6.43 -12.539 -17.797 1 97.88 102 HIS A N 1
ATOM 793 C CA . HIS A 1 102 ? 6.594 -13.336 -16.594 1 97.88 102 HIS A CA 1
ATOM 794 C C . HIS A 1 102 ? 5.5 -13.031 -15.57 1 97.88 102 HIS A C 1
ATOM 796 O O . HIS A 1 102 ? 4.906 -13.945 -15 1 97.88 102 HIS A O 1
ATOM 802 N N . LEU A 1 103 ? 5.207 -11.805 -15.289 1 97.25 103 LEU A N 1
ATOM 803 C CA . LEU A 1 103 ? 4.168 -11.398 -14.344 1 97.25 103 LEU A CA 1
ATOM 804 C C . LEU A 1 103 ? 2.809 -11.953 -14.766 1 97.25 103 LEU A C 1
ATOM 806 O O . LEU A 1 103 ? 2.043 -12.438 -13.93 1 97.25 103 LEU A O 1
ATOM 810 N N . LEU A 1 104 ? 2.537 -11.906 -16.062 1 96.38 104 LEU A N 1
ATOM 811 C CA . LEU A 1 104 ? 1.243 -12.359 -16.547 1 96.38 104 LEU A CA 1
ATOM 812 C C . LEU A 1 104 ? 1.122 -13.875 -16.453 1 96.38 104 LEU A C 1
ATOM 814 O O . LEU A 1 104 ? 0.031 -14.398 -16.203 1 96.38 104 LEU A O 1
ATOM 818 N N . GLU A 1 105 ? 2.199 -14.516 -16.641 1 97 105 GLU A N 1
ATOM 819 C CA . GLU A 1 105 ? 2.207 -15.961 -16.438 1 97 105 GLU A CA 1
ATOM 820 C C . GLU A 1 105 ? 1.862 -16.312 -14.992 1 97 105 GLU A C 1
ATOM 822 O O . GLU A 1 105 ? 1.039 -17.203 -14.742 1 97 105 GLU A O 1
ATOM 827 N N . LEU A 1 106 ? 2.49 -15.68 -14.109 1 96.5 106 LEU A N 1
ATOM 828 C CA . LEU A 1 106 ? 2.221 -15.906 -12.695 1 96.5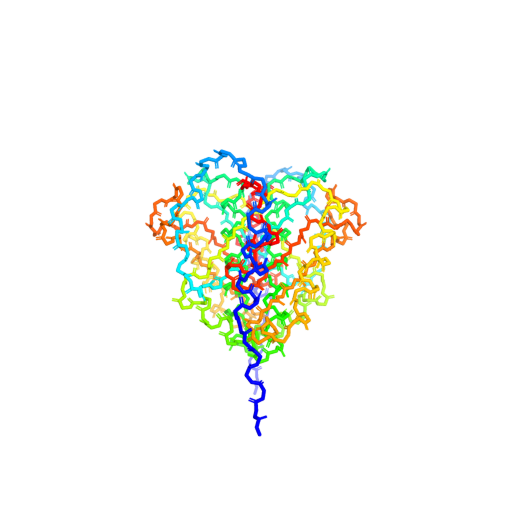 106 LEU A CA 1
ATOM 829 C C . LEU A 1 106 ? 0.786 -15.523 -12.344 1 96.5 106 LEU A C 1
ATOM 831 O O . LEU A 1 106 ? 0.13 -16.203 -11.555 1 96.5 106 LEU A O 1
ATOM 835 N N . PHE A 1 107 ? 0.379 -14.453 -12.914 1 96.44 107 PHE A N 1
ATOM 836 C CA . PHE A 1 107 ? -0.997 -14.008 -12.727 1 96.44 107 PHE A CA 1
ATOM 837 C C . PHE A 1 107 ? -1.979 -15.094 -13.148 1 96.44 107 PHE A C 1
ATOM 839 O O . PHE A 1 107 ? -2.93 -15.391 -12.422 1 96.44 107 PHE A O 1
ATOM 846 N N . LYS A 1 108 ? -1.768 -15.633 -14.281 1 94.69 108 LYS A N 1
ATOM 847 C CA . LYS A 1 108 ? -2.623 -16.703 -14.797 1 94.69 108 LYS A CA 1
ATOM 848 C C . LYS A 1 108 ? -2.592 -17.922 -13.875 1 94.69 108 LYS A C 1
ATOM 850 O O . LYS A 1 108 ? -3.631 -18.531 -13.609 1 94.69 108 LYS A O 1
ATOM 855 N N . MET A 1 109 ? -1.428 -18.203 -13.445 1 94.31 109 MET A N 1
ATOM 856 C CA . MET A 1 109 ? -1.294 -19.328 -12.523 1 94.31 109 MET A CA 1
ATOM 857 C C . MET A 1 109 ? -2.129 -19.109 -11.266 1 94.31 109 MET A C 1
ATOM 859 O O . MET A 1 109 ? -2.838 -20.016 -10.82 1 94.31 109 MET A O 1
ATOM 863 N N . ALA A 1 110 ? -2.07 -17.953 -10.711 1 94.62 110 ALA A N 1
ATOM 864 C CA . ALA A 1 110 ? -2.834 -17.609 -9.508 1 94.62 110 ALA A CA 1
ATOM 865 C C . ALA A 1 110 ? -4.336 -17.672 -9.781 1 94.62 110 ALA A C 1
ATOM 867 O O . ALA A 1 110 ? -5.102 -18.188 -8.969 1 94.62 110 ALA A O 1
ATOM 868 N N . LYS A 1 111 ? -4.734 -17.188 -10.875 1 91.69 111 LYS A N 1
ATOM 869 C CA . LYS A 1 111 ? -6.145 -17.188 -11.258 1 91.69 111 LYS A CA 1
ATOM 870 C C . LYS A 1 111 ? -6.664 -18.609 -11.43 1 91.69 111 LYS A C 1
ATOM 872 O O . LYS A 1 111 ? -7.793 -18.906 -11.031 1 91.69 111 LYS A O 1
ATOM 877 N N . ASP A 1 112 ? -5.871 -19.391 -12.047 1 90.12 112 ASP A N 1
ATOM 878 C CA . ASP A 1 112 ? -6.266 -20.766 -12.273 1 90.12 112 ASP A CA 1
ATOM 879 C C . ASP A 1 112 ? -6.438 -21.516 -10.953 1 90.12 112 ASP A C 1
ATOM 881 O O . ASP A 1 112 ? -7.371 -22.312 -10.797 1 90.12 112 ASP A O 1
ATOM 885 N N . LEU A 1 113 ? -5.543 -21.25 -10.055 1 88.31 113 LEU A N 1
ATOM 886 C CA . LEU A 1 113 ? -5.629 -21.891 -8.742 1 88.31 113 LEU A CA 1
ATOM 887 C C . LEU A 1 113 ? -6.902 -21.484 -8.016 1 88.31 113 LEU A C 1
ATOM 889 O O . LEU A 1 113 ? -7.512 -22.281 -7.316 1 88.31 113 LEU A O 1
ATOM 893 N N . ARG A 1 114 ? -7.316 -20.25 -8.211 1 84.06 114 ARG A N 1
ATOM 894 C CA . ARG A 1 114 ? -8.484 -19.703 -7.523 1 84.06 114 ARG A CA 1
ATOM 895 C C . ARG A 1 114 ? -9.758 -20.422 -7.961 1 84.06 114 ARG A C 1
ATOM 897 O O . ARG A 1 114 ? -10.734 -20.469 -7.211 1 84.06 114 ARG A O 1
ATOM 904 N N . PHE A 1 115 ? -9.75 -21.047 -9.094 1 82.81 115 PHE A N 1
ATOM 905 C CA . PHE A 1 115 ? -10.945 -21.688 -9.625 1 82.81 115 PHE A CA 1
ATOM 906 C C . PHE A 1 115 ? -11.125 -23.078 -9.031 1 82.81 115 PHE A C 1
ATOM 908 O O . PHE A 1 115 ? -12.18 -23.688 -9.18 1 82.81 115 PHE A O 1
ATOM 915 N N . PHE A 1 116 ? -10.133 -23.469 -8.312 1 82.5 116 PHE A N 1
ATOM 916 C CA . PHE A 1 116 ? -10.305 -24.719 -7.605 1 82.5 116 PHE A CA 1
ATOM 917 C C . PHE A 1 116 ? -11.164 -24.531 -6.359 1 82.5 116 PHE A C 1
ATOM 919 O O . PHE A 1 116 ? -10.945 -23.594 -5.59 1 82.5 116 PHE A O 1
ATOM 926 N N . PRO A 1 117 ? -12.203 -25.391 -6.141 1 77.06 117 PRO A N 1
ATOM 927 C CA . PRO A 1 117 ? -13.172 -25.203 -5.055 1 77.06 117 PRO A CA 1
ATOM 928 C C . PRO A 1 117 ? -12.508 -25.031 -3.693 1 77.06 117 PRO A C 1
ATOM 930 O O . PRO A 1 117 ? -12.906 -24.156 -2.918 1 77.06 117 PRO A O 1
ATOM 933 N N . CYS A 1 118 ? -11.492 -25.797 -3.412 1 74.56 118 CYS A N 1
ATOM 934 C CA . CYS A 1 118 ? -10.828 -25.719 -2.115 1 74.56 118 CYS A CA 1
ATOM 935 C C . CYS A 1 118 ? -10.117 -24.391 -1.943 1 74.56 118 CYS A C 1
ATOM 937 O O . CYS A 1 118 ? -10.188 -23.781 -0.874 1 74.56 118 CYS A O 1
ATOM 939 N N . PHE A 1 119 ? -9.594 -23.812 -2.967 1 75.12 119 PHE A N 1
ATOM 940 C CA . PHE A 1 119 ? -8.812 -22.594 -2.842 1 75.12 119 PHE A CA 1
ATOM 941 C C . PHE A 1 119 ? -9.703 -21.359 -2.943 1 75.12 119 PHE A C 1
ATOM 943 O O . PHE A 1 119 ? -9.383 -20.312 -2.385 1 75.12 119 PHE A O 1
ATOM 950 N N . PHE A 1 120 ? -10.812 -21.672 -3.564 1 74.38 120 PHE A N 1
ATOM 951 C CA . PHE A 1 120 ? -11.797 -20.594 -3.643 1 74.38 120 PHE A CA 1
ATOM 952 C C . PHE A 1 120 ? -12.195 -20.125 -2.248 1 74.38 120 PHE A C 1
ATOM 954 O O . PHE A 1 120 ? -12.227 -18.922 -1.982 1 74.38 120 PHE A O 1
ATOM 961 N N . TYR A 1 121 ? -12.336 -21.094 -1.489 1 76.38 121 TYR A N 1
ATOM 962 C CA . TYR A 1 121 ? -12.805 -20.781 -0.142 1 76.38 121 TYR A CA 1
ATOM 963 C C . TYR A 1 121 ? -11.695 -20.141 0.685 1 76.38 121 TYR A C 1
ATOM 965 O O . TYR A 1 121 ? -11.969 -19.391 1.627 1 76.38 121 TYR A O 1
ATOM 973 N N . MET A 1 122 ? -10.539 -20.422 0.257 1 78.94 122 MET A N 1
ATOM 974 C CA . MET A 1 122 ? -9.43 -19.969 1.081 1 78.94 122 MET A CA 1
ATOM 975 C C . MET A 1 122 ? -9.086 -18.516 0.765 1 78.94 122 MET A C 1
ATOM 977 O O . MET A 1 122 ? -8.484 -17.812 1.586 1 78.94 122 MET A O 1
ATOM 981 N N . GLY A 1 123 ? -9.516 -18.062 -0.455 1 83.44 123 GLY A N 1
ATOM 982 C CA . GLY A 1 123 ? -9.336 -16.656 -0.748 1 83.44 123 GLY A CA 1
ATOM 983 C C . GLY A 1 123 ? -7.996 -16.344 -1.391 1 83.44 123 GLY A C 1
ATOM 984 O O . GLY A 1 123 ? -7.051 -15.945 -0.708 1 83.44 123 GLY A O 1
ATOM 985 N N . LEU A 1 124 ? -7.762 -16.641 -2.68 1 90.5 124 LEU A N 1
ATOM 986 C CA . LEU A 1 124 ? -6.586 -16.25 -3.447 1 90.5 124 LEU A CA 1
ATOM 987 C C . LEU A 1 124 ? -6.926 -15.117 -4.414 1 90.5 124 LEU A C 1
ATOM 989 O O . LEU A 1 124 ? -7.812 -15.258 -5.258 1 90.5 124 LEU A O 1
ATOM 993 N N . PHE A 1 125 ? -6.293 -14.07 -4.27 1 95.19 125 PHE A N 1
ATOM 994 C CA . PHE A 1 125 ? -6.562 -12.875 -5.062 1 95.19 125 PHE A CA 1
ATOM 995 C C . PHE A 1 125 ? -5.297 -12.375 -5.746 1 95.19 125 PHE A C 1
ATOM 997 O O . PHE A 1 125 ? -4.207 -12.453 -5.172 1 95.19 125 PHE A O 1
ATOM 1004 N N . ALA A 1 126 ? -5.43 -11.945 -6.973 1 96.94 126 ALA A N 1
ATOM 1005 C CA . ALA A 1 126 ? -4.289 -11.445 -7.734 1 96.94 126 ALA A CA 1
ATOM 1006 C C . ALA A 1 126 ? -4.664 -10.188 -8.523 1 96.94 126 ALA A C 1
ATOM 1008 O O . ALA A 1 126 ? -5.773 -10.086 -9.047 1 96.94 126 ALA A O 1
ATOM 1009 N N . TYR A 1 127 ? -3.746 -9.25 -8.586 1 96.62 127 TYR A N 1
ATOM 1010 C CA . TYR A 1 127 ? -3.949 -7.988 -9.289 1 96.62 127 TYR A CA 1
ATOM 1011 C C . TYR A 1 127 ? -2.654 -7.512 -9.938 1 96.62 127 TYR A C 1
ATOM 1013 O O . TYR A 1 127 ? -1.594 -7.531 -9.312 1 96.62 127 TYR A O 1
ATOM 1021 N N . VAL A 1 128 ? -2.697 -7.121 -11.156 1 96.5 128 VAL A N 1
ATOM 1022 C CA . VAL A 1 128 ? -1.548 -6.559 -11.852 1 96.5 128 VAL A CA 1
ATOM 1023 C C . VAL A 1 128 ? -1.715 -5.047 -11.984 1 96.5 128 VAL A C 1
ATOM 1025 O O . VAL A 1 128 ? -2.736 -4.566 -12.484 1 96.5 128 VAL A O 1
ATOM 1028 N N . VAL A 1 129 ? -0.734 -4.34 -11.5 1 94.94 129 VAL A N 1
ATOM 1029 C CA . VAL A 1 129 ? -0.755 -2.881 -11.562 1 94.94 129 VAL A CA 1
ATOM 1030 C C . VAL A 1 129 ? -0.252 -2.414 -12.922 1 94.94 129 VAL A C 1
ATOM 1032 O O . VAL A 1 129 ? 0.744 -2.932 -13.438 1 94.94 129 VAL A O 1
ATOM 1035 N N . SER A 1 130 ? -0.924 -1.499 -13.477 1 90.44 130 SER A N 1
ATOM 1036 C CA . SER A 1 130 ? -0.491 -0.816 -14.695 1 90.44 130 SER A CA 1
ATOM 1037 C C . SER A 1 130 ? -0.195 0.656 -14.422 1 90.44 130 SER A C 1
ATOM 1039 O O . SER A 1 130 ? -1.014 1.361 -13.836 1 90.44 130 SER A O 1
ATOM 1041 N N . ASP A 1 131 ? 0.975 1.057 -14.797 1 82.25 131 ASP A N 1
ATOM 1042 C CA . ASP A 1 131 ? 1.335 2.457 -14.594 1 82.25 131 ASP A CA 1
ATOM 1043 C C . ASP A 1 131 ? 0.593 3.363 -15.57 1 82.25 131 ASP A C 1
ATOM 1045 O O . ASP A 1 131 ? 0.491 3.051 -16.766 1 82.25 131 ASP A O 1
ATOM 1049 N N . ALA A 1 132 ? 0.033 4.512 -15.125 1 70.62 132 ALA A N 1
ATOM 1050 C CA . ALA A 1 132 ? -0.728 5.449 -15.945 1 70.62 132 ALA A CA 1
ATOM 1051 C C . ALA A 1 132 ? 0.202 6.359 -16.75 1 70.62 132 ALA A C 1
ATOM 1053 O O . ALA A 1 132 ? -0.234 7.039 -17.672 1 70.62 132 ALA A O 1
ATOM 1054 N N . GLY A 1 133 ? 1.551 6.273 -16.609 1 64.06 133 GLY A N 1
ATOM 1055 C CA . GLY A 1 133 ? 2.471 7.043 -17.422 1 64.06 133 GLY A CA 1
ATOM 1056 C C . GLY A 1 133 ? 2.832 8.383 -16.812 1 64.06 133 GLY A C 1
ATOM 1057 O O . GLY A 1 133 ? 3.23 9.312 -17.531 1 64.06 133 GLY A O 1
ATOM 1058 N N . ARG A 1 134 ? 2.646 8.648 -15.602 1 60.44 134 ARG A N 1
ATOM 1059 C CA . ARG A 1 134 ? 2.955 9.945 -15.016 1 60.44 134 ARG A CA 1
ATOM 1060 C C . ARG A 1 134 ? 4.414 10.016 -14.586 1 60.44 134 ARG A C 1
ATOM 1062 O O . ARG A 1 134 ? 4.891 11.07 -14.156 1 60.44 134 ARG A O 1
ATOM 1069 N N . THR A 1 135 ? 5.055 8.852 -14.742 1 61.88 135 THR A N 1
ATOM 1070 C CA . THR A 1 135 ? 6.426 8.773 -14.25 1 61.88 135 THR A CA 1
ATOM 1071 C C . THR A 1 135 ? 7.359 8.227 -15.328 1 61.88 135 THR A C 1
ATOM 1073 O O . THR A 1 135 ? 7.035 8.273 -16.516 1 61.88 135 THR A O 1
ATOM 1076 N N . GLN A 1 136 ? 8.578 7.852 -14.914 1 68.94 136 GLN A N 1
ATOM 1077 C CA . GLN A 1 136 ? 9.695 7.414 -15.75 1 68.94 136 GLN A CA 1
ATOM 1078 C C . GLN A 1 136 ? 9.336 6.156 -16.531 1 68.94 136 GLN A C 1
ATOM 1080 O O . GLN A 1 136 ? 10.117 5.691 -17.359 1 68.94 136 GLN A O 1
ATOM 1085 N N . ILE A 1 137 ? 8.188 5.637 -16.312 1 72.25 137 ILE A N 1
ATOM 1086 C CA . ILE A 1 137 ? 7.793 4.379 -16.953 1 72.25 137 ILE A CA 1
ATOM 1087 C C . ILE A 1 137 ? 6.715 4.648 -18 1 72.25 137 ILE A C 1
ATOM 1089 O O . ILE A 1 137 ? 5.848 5.5 -17.797 1 72.25 137 ILE A O 1
ATOM 1093 N N . PRO A 1 138 ? 6.91 3.904 -19.188 1 75.31 138 PRO A N 1
ATOM 1094 C CA . PRO A 1 138 ? 5.891 4.074 -20.219 1 75.31 138 PRO A CA 1
ATOM 1095 C C . PRO A 1 138 ? 4.477 3.801 -19.719 1 75.31 138 PRO A C 1
ATOM 1097 O O . PRO A 1 138 ? 4.277 2.902 -18.891 1 75.31 138 PRO A O 1
ATOM 1100 N N . ALA A 1 139 ? 3.607 4.57 -20.188 1 76.69 139 ALA A N 1
ATOM 1101 C CA . ALA A 1 139 ? 2.205 4.398 -19.812 1 76.69 139 ALA A CA 1
ATOM 1102 C C . ALA A 1 139 ? 1.71 3 -20.172 1 76.69 139 ALA A C 1
ATOM 1104 O O . ALA A 1 139 ? 2.037 2.469 -21.234 1 76.69 139 ALA A O 1
ATOM 1105 N N . GLY A 1 140 ? 1.013 2.377 -19.266 1 81.38 140 GLY A N 1
ATOM 1106 C CA . GLY A 1 140 ? 0.413 1.076 -19.516 1 81.38 140 GLY A CA 1
ATOM 1107 C C . GLY A 1 140 ? 1.301 -0.081 -19.094 1 81.38 140 GLY A C 1
ATOM 1108 O O . GLY A 1 140 ? 0.884 -1.24 -19.141 1 81.38 140 GLY A O 1
ATOM 1109 N N . SER A 1 141 ? 2.521 0.202 -18.719 1 89.81 141 SER A N 1
ATOM 1110 C CA . SER A 1 141 ? 3.438 -0.851 -18.297 1 89.81 141 SER A CA 1
ATOM 1111 C C . SER A 1 141 ? 2.904 -1.584 -17.062 1 89.81 141 SER A C 1
ATOM 1113 O O . SER A 1 141 ? 2.342 -0.963 -16.156 1 89.81 141 SER A O 1
ATOM 1115 N N . ARG A 1 142 ? 3.029 -2.887 -17.156 1 94.62 142 ARG A N 1
ATOM 1116 C CA . ARG A 1 142 ? 2.684 -3.705 -15.992 1 94.62 142 ARG A CA 1
ATOM 1117 C C . ARG A 1 142 ? 3.838 -3.764 -15 1 94.62 142 ARG A C 1
ATOM 1119 O O . ARG A 1 142 ? 4.855 -4.406 -15.266 1 94.62 142 ARG A O 1
ATOM 1126 N N . THR A 1 143 ? 3.701 -3.189 -13.891 1 96.31 143 THR A N 1
ATOM 1127 C CA . THR A 1 143 ? 4.84 -2.898 -13.031 1 96.31 143 THR A CA 1
ATOM 1128 C C . THR A 1 143 ? 4.938 -3.918 -11.898 1 96.31 143 THR A C 1
ATOM 1130 O O . THR A 1 143 ? 6.027 -4.391 -11.578 1 96.31 143 THR A O 1
ATOM 1133 N N . VAL A 1 144 ? 3.781 -4.199 -11.258 1 98.25 144 VAL A N 1
ATOM 1134 C CA . VAL A 1 144 ? 3.775 -5.051 -10.07 1 98.25 144 VAL A CA 1
ATOM 1135 C C . VAL A 1 144 ? 2.607 -6.031 -10.148 1 98.25 144 VAL A C 1
ATOM 1137 O O . VAL A 1 144 ? 1.482 -5.641 -10.469 1 98.25 144 VAL A O 1
ATOM 1140 N N . LEU A 1 145 ? 2.83 -7.285 -9.906 1 98.44 145 LEU A N 1
ATOM 1141 C CA . LEU A 1 145 ? 1.797 -8.273 -9.609 1 98.44 145 LEU A CA 1
ATOM 1142 C C . LEU A 1 145 ? 1.661 -8.477 -8.102 1 98.44 145 LEU A C 1
ATOM 1144 O O . LEU A 1 145 ? 2.641 -8.789 -7.426 1 98.44 145 LEU A O 1
ATOM 1148 N N . ALA A 1 146 ? 0.48 -8.234 -7.602 1 98.69 146 ALA A N 1
ATOM 1149 C CA . ALA A 1 146 ? 0.183 -8.539 -6.207 1 98.69 146 ALA A CA 1
ATOM 1150 C C . ALA A 1 146 ? -0.633 -9.82 -6.086 1 98.69 146 ALA A C 1
ATOM 1152 O O . ALA A 1 146 ? -1.572 -10.039 -6.855 1 98.69 146 ALA A O 1
ATOM 1153 N N . ILE A 1 147 ? -0.255 -10.641 -5.125 1 97.81 147 ILE A N 1
ATOM 1154 C CA . ILE A 1 147 ? -1.001 -11.852 -4.812 1 97.81 147 ILE A CA 1
ATOM 1155 C C . ILE A 1 147 ? -1.27 -11.922 -3.311 1 97.81 147 ILE A C 1
ATOM 1157 O O . ILE A 1 147 ? -0.371 -11.688 -2.5 1 97.81 147 ILE A O 1
ATOM 1161 N N . PHE A 1 148 ? -2.475 -12.211 -2.998 1 97.69 148 PHE A N 1
ATOM 1162 C CA . PHE A 1 148 ? -2.895 -12.367 -1.611 1 97.69 148 PHE A CA 1
ATOM 1163 C C . PHE A 1 148 ? -3.598 -13.703 -1.406 1 97.69 148 PHE A C 1
ATOM 1165 O O . PHE A 1 148 ? -4.477 -14.078 -2.188 1 97.69 148 PHE A O 1
ATOM 1172 N N . GLY A 1 149 ? -3.174 -14.391 -0.367 1 95.94 149 GLY A N 1
ATOM 1173 C CA . GLY A 1 149 ? -3.787 -15.672 -0.051 1 95.94 149 GLY A CA 1
ATOM 1174 C C . GLY A 1 149 ? -3.006 -16.469 0.977 1 95.94 149 GLY A C 1
ATOM 1175 O O . GLY A 1 149 ? -2.08 -15.953 1.603 1 95.94 149 GLY A O 1
ATOM 1176 N N . PRO A 1 150 ? -3.529 -17.625 1.232 1 93.19 150 PRO A N 1
ATOM 1177 C CA . PRO A 1 150 ? -2.771 -18.5 2.131 1 93.19 150 PRO A CA 1
ATOM 1178 C C . PRO A 1 150 ? -1.318 -18.672 1.693 1 93.19 150 PRO A C 1
ATOM 1180 O O . PRO A 1 150 ? -1.043 -18.812 0.5 1 93.19 150 PRO A O 1
ATOM 1183 N N . SER A 1 151 ? -0.419 -18.656 2.615 1 92.69 151 SER A N 1
ATOM 1184 C CA . SER A 1 151 ? 1.015 -18.625 2.346 1 92.69 151 SER A CA 1
ATOM 1185 C C . SER A 1 151 ? 1.432 -19.797 1.453 1 92.69 151 SER A C 1
ATOM 1187 O O . SER A 1 151 ? 2.229 -19.609 0.529 1 92.69 151 SER A O 1
ATOM 1189 N N . ASP A 1 152 ? 0.863 -20.906 1.708 1 88.94 152 ASP A N 1
ATOM 1190 C CA . ASP A 1 152 ? 1.249 -22.094 0.933 1 88.94 152 ASP A CA 1
ATOM 1191 C C . ASP A 1 152 ? 0.822 -21.953 -0.527 1 88.94 152 ASP A C 1
ATOM 1193 O O . ASP A 1 152 ? 1.562 -22.328 -1.435 1 88.94 152 ASP A O 1
ATOM 1197 N N . LEU A 1 153 ? -0.376 -21.453 -0.712 1 89.56 153 LEU A N 1
ATOM 1198 C CA . LEU A 1 153 ? -0.87 -21.25 -2.07 1 89.56 153 LEU A CA 1
ATOM 1199 C C . LEU A 1 153 ? -0.062 -20.188 -2.797 1 89.56 153 LEU A C 1
ATOM 1201 O O . LEU A 1 153 ? 0.318 -20.375 -3.955 1 89.56 153 LEU A O 1
ATOM 1205 N N . VAL A 1 154 ? 0.249 -19.125 -2.121 1 94.5 154 VAL A N 1
ATOM 1206 C CA . VAL A 1 154 ? 1.035 -18.047 -2.703 1 94.5 154 VAL A CA 1
ATOM 1207 C C . VAL A 1 154 ? 2.43 -18.547 -3.059 1 94.5 154 VAL A C 1
ATOM 1209 O O . VAL A 1 154 ? 2.951 -18.25 -4.137 1 94.5 154 VAL A O 1
ATOM 1212 N N . ASP A 1 155 ? 2.982 -19.359 -2.24 1 92.94 155 ASP A N 1
ATOM 1213 C CA . ASP A 1 155 ? 4.324 -19.891 -2.459 1 92.94 155 ASP A CA 1
ATOM 1214 C C . ASP A 1 155 ? 4.352 -20.844 -3.654 1 92.94 155 ASP A C 1
ATOM 1216 O O . ASP A 1 155 ? 5.371 -20.953 -4.34 1 92.94 155 ASP A O 1
ATOM 1220 N N . SER A 1 156 ? 3.324 -21.5 -3.861 1 90.75 156 SER A N 1
ATOM 1221 C CA . SER A 1 156 ? 3.27 -22.391 -5.016 1 90.75 156 SER A CA 1
ATOM 1222 C C . SER A 1 156 ? 3.393 -21.625 -6.32 1 90.75 156 SER A C 1
ATOM 1224 O O . SER A 1 156 ? 3.814 -22.172 -7.34 1 90.75 156 SER A O 1
ATOM 1226 N N . VAL A 1 157 ? 3.023 -20.375 -6.297 1 94.56 157 VAL A N 1
ATOM 1227 C CA . VAL A 1 157 ? 3.078 -19.531 -7.488 1 94.56 157 VAL A CA 1
ATOM 1228 C C . VAL A 1 157 ? 4.406 -18.781 -7.527 1 94.56 157 VAL A C 1
ATOM 1230 O O . VAL A 1 157 ? 5.027 -18.656 -8.586 1 94.56 157 VAL A O 1
ATOM 1233 N N . THR A 1 158 ? 4.914 -18.344 -6.352 1 95.88 158 THR A N 1
ATOM 1234 C CA . THR A 1 158 ? 6 -17.375 -6.355 1 95.88 158 THR A CA 1
ATOM 1235 C C . THR A 1 158 ? 7.203 -17.906 -5.578 1 95.88 158 THR A C 1
ATOM 1237 O O . THR A 1 158 ? 8.219 -17.219 -5.453 1 95.88 158 THR A O 1
ATOM 1240 N N . GLY A 1 159 ? 7.141 -19.016 -5.008 1 92.56 159 GLY A N 1
ATOM 1241 C CA . GLY A 1 159 ? 8.133 -19.547 -4.082 1 92.56 159 GLY A CA 1
ATOM 1242 C C . GLY A 1 159 ? 9.531 -19.609 -4.68 1 92.56 159 GLY A C 1
ATOM 1243 O O . GLY A 1 159 ? 10.523 -19.578 -3.949 1 92.56 159 GLY A O 1
ATOM 1244 N N . GLN A 1 160 ? 9.664 -19.609 -5.961 1 93.38 160 GLN A N 1
ATOM 1245 C CA . GLN A 1 160 ? 10.961 -19.75 -6.609 1 93.38 160 GLN A CA 1
ATOM 1246 C C . GLN A 1 160 ? 11.602 -18.375 -6.855 1 93.38 160 GLN A C 1
ATOM 1248 O O . GLN A 1 160 ? 12.75 -18.297 -7.285 1 93.38 160 GLN A O 1
ATOM 1253 N N . LEU A 1 161 ? 10.906 -17.406 -6.625 1 95.44 161 LEU A N 1
ATOM 1254 C CA . LEU A 1 161 ? 11.406 -16.078 -6.934 1 95.44 161 LEU A CA 1
ATOM 1255 C C . LEU A 1 161 ? 12.289 -15.555 -5.805 1 95.44 161 LEU A C 1
ATOM 1257 O O . LEU A 1 161 ? 12.062 -15.867 -4.637 1 95.44 161 LEU A O 1
ATOM 1261 N N . LYS A 1 162 ? 13.219 -14.773 -6.145 1 94.56 162 LYS A N 1
ATOM 1262 C CA . LYS A 1 162 ? 14.164 -14.203 -5.188 1 94.56 162 LYS A CA 1
ATOM 1263 C C . LYS A 1 162 ? 13.586 -12.961 -4.52 1 94.56 162 LYS A C 1
ATOM 1265 O O . LYS A 1 162 ? 12.859 -12.188 -5.152 1 94.56 162 LYS A O 1
ATOM 1270 N N . LEU A 1 163 ? 13.938 -12.789 -3.303 1 92.06 163 LEU A N 1
ATOM 1271 C CA . LEU A 1 163 ? 13.562 -11.586 -2.572 1 92.06 163 LEU A CA 1
ATOM 1272 C C . LEU A 1 163 ? 14.211 -10.352 -3.188 1 92.06 163 LEU A C 1
ATOM 1274 O O . LEU A 1 163 ? 15.312 -10.43 -3.729 1 92.06 163 LEU A O 1
ATOM 1278 N N . LEU A 1 164 ? 13.562 -9.305 -3.125 1 93.06 164 LEU A N 1
ATOM 1279 C CA . LEU A 1 164 ? 14.141 -8.047 -3.582 1 93.06 164 LEU A CA 1
ATOM 1280 C C . LEU A 1 164 ? 14.977 -7.402 -2.482 1 93.06 164 LEU A C 1
ATOM 1282 O O . LEU A 1 164 ? 14.539 -7.312 -1.334 1 93.06 164 LEU A O 1
ATOM 1286 N N . GLN B 1 1 ? -27.297 32.344 11.93 1 22.84 1 GLN B N 1
ATOM 1287 C CA . GLN B 1 1 ? -26.234 33.125 11.289 1 22.84 1 GLN B CA 1
ATOM 1288 C C . GLN B 1 1 ? -24.938 32.312 11.227 1 22.84 1 GLN B C 1
ATOM 1290 O O . GLN B 1 1 ? -24.297 32.094 12.25 1 22.84 1 GLN B O 1
ATOM 1295 N N . LYS B 1 2 ? -24.875 31.375 10.398 1 29.36 2 LYS B N 1
ATOM 1296 C CA . LYS B 1 2 ? -23.891 30.297 10.242 1 29.36 2 LYS B CA 1
ATOM 1297 C C . LYS B 1 2 ? -22.516 30.859 9.922 1 29.36 2 LYS B C 1
ATOM 1299 O O . LYS B 1 2 ? -22.328 31.562 8.922 1 29.36 2 LYS B O 1
ATOM 1304 N N . LYS B 1 3 ? -21.703 31.25 10.93 1 31.81 3 LYS B N 1
ATOM 1305 C CA . LYS B 1 3 ? -20.375 31.859 10.883 1 31.81 3 LYS B CA 1
ATOM 1306 C C . LYS B 1 3 ? -19.484 31.141 9.867 1 31.81 3 LYS B C 1
ATOM 1308 O O . LYS B 1 3 ? -19.156 29.969 10.031 1 31.81 3 LYS B O 1
ATOM 1313 N N . PHE B 1 4 ? -19.578 31.438 8.555 1 26.53 4 PHE B N 1
ATOM 1314 C CA . PHE B 1 4 ? -18.719 31.172 7.406 1 26.53 4 PHE B CA 1
ATOM 1315 C C . PHE B 1 4 ? -17.281 31.578 7.695 1 26.53 4 PHE B C 1
ATOM 1317 O O . PHE B 1 4 ? -16.969 32.781 7.746 1 26.53 4 PHE B O 1
ATOM 1324 N N . TYR B 1 5 ? -16.656 30.984 8.656 1 32.34 5 TYR B N 1
ATOM 1325 C CA . TYR B 1 5 ? -15.258 31.328 8.922 1 32.34 5 TYR B CA 1
ATOM 1326 C C . TYR B 1 5 ? -14.492 31.547 7.621 1 32.34 5 TYR B C 1
ATOM 1328 O O . TYR B 1 5 ? -14.656 30.781 6.668 1 32.34 5 TYR B O 1
ATOM 1336 N N . ASN B 1 6 ? -14.234 32.719 7.242 1 32.72 6 ASN B N 1
ATOM 1337 C CA . ASN B 1 6 ? -13.555 33.281 6.086 1 32.72 6 ASN B CA 1
ATOM 1338 C C . ASN B 1 6 ? -12.25 32.531 5.773 1 32.72 6 ASN B C 1
ATOM 1340 O O . ASN B 1 6 ? -11.328 32.531 6.586 1 32.72 6 ASN B O 1
ATOM 1344 N N . CYS B 1 7 ? -12.219 31.516 4.977 1 39.91 7 CYS B N 1
ATOM 1345 C CA . CYS B 1 7 ? -11.164 30.719 4.344 1 39.91 7 CYS B CA 1
ATOM 1346 C C . CYS B 1 7 ? -10.031 31.625 3.855 1 39.91 7 CYS B C 1
ATOM 1348 O O . CYS B 1 7 ? -9.047 31.125 3.289 1 39.91 7 CYS B O 1
ATOM 1350 N N . ASP B 1 8 ? -10.211 32.938 3.939 1 42.69 8 ASP B N 1
ATOM 1351 C CA . ASP B 1 8 ? -9.148 33.844 3.512 1 42.69 8 ASP B CA 1
ATOM 1352 C C . ASP B 1 8 ? -7.906 33.688 4.391 1 42.69 8 ASP B C 1
ATOM 1354 O O . ASP B 1 8 ? -6.781 33.75 3.895 1 42.69 8 ASP B O 1
ATOM 1358 N N . GLY B 1 9 ? -8.102 33.531 5.648 1 45.28 9 GLY B N 1
ATOM 1359 C CA . GLY B 1 9 ? -6.98 33.344 6.555 1 45.28 9 GLY B CA 1
ATOM 1360 C C . GLY B 1 9 ? -6.246 32.031 6.352 1 45.28 9 GLY B C 1
ATOM 1361 O O . GLY B 1 9 ? -5.039 31.953 6.586 1 45.28 9 GLY B O 1
ATOM 1362 N N . ILE B 1 10 ? -6.984 31.125 5.941 1 44.28 10 ILE B N 1
ATOM 1363 C CA . ILE B 1 10 ? -6.406 29.797 5.734 1 44.28 10 ILE B CA 1
ATOM 1364 C C . ILE B 1 10 ? -5.469 29.828 4.531 1 44.28 10 ILE B C 1
ATOM 1366 O O . ILE B 1 10 ? -4.348 29.312 4.594 1 44.28 10 ILE B O 1
ATOM 1370 N N . ASN B 1 11 ? -5.879 30.422 3.512 1 46.38 11 ASN B N 1
ATOM 1371 C CA . ASN B 1 11 ? -4.996 30.609 2.365 1 46.38 11 ASN B CA 1
ATOM 1372 C C . ASN B 1 11 ? -3.748 31.391 2.736 1 46.38 11 ASN B C 1
ATOM 1374 O O . ASN B 1 11 ? -2.65 31.094 2.268 1 46.38 11 ASN B O 1
ATOM 1378 N N . SER B 1 12 ? -4.008 32.344 3.602 1 47.44 12 SER B N 1
ATOM 1379 C CA . SER B 1 12 ? -2.857 33.125 4.035 1 47.44 12 SER B CA 1
ATOM 1380 C C . SER B 1 12 ? -1.879 32.281 4.84 1 47.44 12 SER B C 1
ATOM 1382 O O . SER B 1 12 ? -0.664 32.406 4.68 1 47.44 12 SER B O 1
ATOM 1384 N N . ALA B 1 13 ? -2.4 31.453 5.719 1 45.97 13 ALA B N 1
ATOM 1385 C CA . ALA B 1 13 ? -1.521 30.609 6.523 1 45.97 13 ALA B CA 1
ATOM 1386 C C . ALA B 1 13 ? -0.817 29.562 5.656 1 45.97 13 ALA B C 1
ATOM 1388 O O . ALA B 1 13 ? 0.388 29.344 5.793 1 45.97 13 ALA B O 1
ATOM 1389 N N . ILE B 1 14 ? -1.435 28.953 4.773 1 48.69 14 ILE B N 1
ATOM 1390 C CA . ILE B 1 14 ? -0.815 28.047 3.816 1 48.69 14 ILE B CA 1
ATOM 1391 C C . ILE B 1 14 ? 0.208 28.812 2.975 1 48.69 14 ILE B C 1
ATOM 1393 O O . ILE B 1 14 ? 1.332 28.344 2.781 1 48.69 14 ILE B O 1
ATOM 1397 N N . ASN B 1 15 ? -0.196 30.016 2.576 1 47.19 15 ASN B N 1
ATOM 1398 C CA . ASN B 1 15 ? 0.747 30.859 1.843 1 47.19 15 ASN B CA 1
ATOM 1399 C C . ASN B 1 15 ? 1.957 31.219 2.697 1 47.19 15 ASN B C 1
ATOM 1401 O O . ASN B 1 15 ? 3.086 31.234 2.203 1 47.19 15 ASN B O 1
ATOM 1405 N N . TRP B 1 16 ? 1.767 31.547 3.883 1 45.97 16 TRP B N 1
ATOM 1406 C CA . TRP B 1 16 ? 2.871 31.844 4.789 1 45.97 16 TRP B CA 1
ATOM 1407 C C . TRP B 1 16 ? 3.803 30.641 4.922 1 45.97 16 TRP B C 1
ATOM 1409 O O . TRP B 1 16 ? 5.023 30.781 4.828 1 45.97 16 TRP B O 1
ATOM 1419 N N . ILE B 1 17 ? 3.279 29.547 5.199 1 44.84 17 ILE B N 1
ATOM 1420 C CA . ILE B 1 17 ? 4.102 28.344 5.332 1 44.84 17 ILE B CA 1
ATOM 1421 C C . ILE B 1 17 ? 4.82 28.062 4.012 1 44.84 17 ILE B C 1
ATOM 1423 O O . ILE B 1 17 ? 6.02 27.781 4.004 1 44.84 17 ILE B O 1
ATOM 1427 N N . LEU B 1 18 ? 4.094 28.203 2.949 1 45.53 18 LEU B N 1
ATOM 1428 C CA . LEU B 1 18 ? 4.699 28.031 1.63 1 45.53 18 LEU B CA 1
ATOM 1429 C C . LEU B 1 18 ? 5.77 29.094 1.385 1 45.53 18 LEU B C 1
ATOM 1431 O O . LEU B 1 18 ? 6.816 28.797 0.803 1 45.53 18 LEU B O 1
ATOM 1435 N N . GLU B 1 19 ? 5.484 30.344 1.686 1 44.56 19 GLU B N 1
ATOM 1436 C CA . GLU B 1 19 ? 6.414 31.453 1.478 1 44.56 19 GLU B CA 1
ATOM 1437 C C . GLU B 1 19 ? 7.656 31.297 2.355 1 44.56 19 GLU B C 1
ATOM 1439 O O . GLU B 1 19 ? 8.734 31.781 2.002 1 44.56 19 GLU B O 1
ATOM 1444 N N . HIS B 1 20 ? 7.508 30.859 3.477 1 39.34 20 HIS B N 1
ATOM 1445 C CA . HIS B 1 20 ? 8.68 30.766 4.336 1 39.34 20 HIS B CA 1
ATOM 1446 C C . HIS B 1 20 ? 9.344 29.391 4.199 1 39.34 20 HIS B C 1
ATOM 1448 O O . HIS B 1 20 ? 10.281 29.078 4.934 1 39.34 20 HIS B O 1
ATOM 1454 N N . SER B 1 21 ? 8.75 28.5 3.703 1 37.03 21 SER B N 1
ATOM 1455 C CA . SER B 1 21 ? 9.438 27.281 3.295 1 37.03 21 SER B CA 1
ATOM 1456 C C . SER B 1 21 ? 10.469 27.578 2.209 1 37.03 21 SER B C 1
ATOM 1458 O O . SER B 1 21 ? 10.281 28.469 1.388 1 37.03 21 SER B O 1
ATOM 1460 N N . ASN B 1 22 ? 11.734 27.422 2.48 1 33 22 ASN B N 1
ATOM 1461 C CA . ASN B 1 22 ? 12.938 27.75 1.734 1 33 22 ASN B CA 1
ATOM 1462 C C . ASN B 1 22 ? 12.805 27.391 0.259 1 33 22 ASN B C 1
ATOM 1464 O O . ASN B 1 22 ? 12.102 26.438 -0.088 1 33 22 ASN B O 1
ATOM 1468 N N . GLU B 1 23 ? 13.07 28.375 -0.695 1 30.67 23 GLU B N 1
ATOM 1469 C CA . GLU B 1 23 ? 13.328 28.438 -2.131 1 30.67 23 GLU B CA 1
ATOM 1470 C C . GLU B 1 23 ? 14.227 27.281 -2.582 1 30.67 23 GLU B C 1
ATOM 1472 O O . GLU B 1 23 ? 14.891 27.375 -3.617 1 30.67 23 GLU B O 1
ATOM 1477 N N . SER B 1 24 ? 14.57 26.344 -1.815 1 29.31 24 SER B N 1
ATOM 1478 C CA . SER B 1 24 ? 15.633 25.594 -2.465 1 29.31 24 SER B CA 1
ATOM 1479 C C . SER B 1 24 ? 15.234 25.172 -3.879 1 29.31 24 SER B C 1
ATOM 1481 O O . SER B 1 24 ? 14.055 24.953 -4.16 1 29.31 24 SER B O 1
ATOM 1483 N N . GLU B 1 25 ? 15.984 25.516 -4.996 1 27.42 25 GLU B N 1
ATOM 1484 C CA . GLU B 1 25 ? 16.125 25.391 -6.445 1 27.42 25 GLU B CA 1
ATOM 1485 C C . GLU B 1 25 ? 15.828 23.953 -6.895 1 27.42 25 GLU B C 1
ATOM 1487 O O . GLU B 1 25 ? 16.094 23.594 -8.039 1 27.42 25 GLU B O 1
ATOM 1492 N N . TYR B 1 26 ? 15.812 23 -6.02 1 26.33 26 TYR B N 1
ATOM 1493 C CA . TYR B 1 26 ? 15.859 21.719 -6.715 1 26.33 26 TYR B CA 1
ATOM 1494 C C . TYR B 1 26 ? 14.688 21.562 -7.668 1 26.33 26 TYR B C 1
ATOM 1496 O O . TYR B 1 26 ? 13.523 21.656 -7.258 1 26.33 26 TYR B O 1
ATOM 1504 N N . GLU B 1 27 ? 14.688 22.016 -8.938 1 28.94 27 GLU B N 1
ATOM 1505 C CA . GLU B 1 27 ? 13.922 21.797 -10.156 1 28.94 27 GLU B CA 1
ATOM 1506 C C . GLU B 1 27 ? 13.43 20.359 -10.258 1 28.94 27 GLU B C 1
ATOM 1508 O O . GLU B 1 27 ? 13.609 19.703 -11.289 1 28.94 27 GLU B O 1
ATOM 1513 N N . SER B 1 28 ? 13.656 19.531 -9.312 1 30.67 28 SER B N 1
ATOM 1514 C CA . SER B 1 28 ? 13.367 18.141 -9.625 1 30.67 28 SER B CA 1
ATOM 1515 C C . SER B 1 28 ? 11.961 17.969 -10.188 1 30.67 28 SER B C 1
ATOM 1517 O O . SER B 1 28 ? 11.086 18.812 -9.945 1 30.67 28 SER B O 1
ATOM 1519 N N . ASP B 1 29 ? 11.75 17.172 -11.289 1 29.66 29 ASP B N 1
ATOM 1520 C CA . ASP B 1 29 ? 10.586 16.875 -12.125 1 29.66 29 ASP B CA 1
ATOM 1521 C C . ASP B 1 29 ? 9.328 16.688 -11.273 1 29.66 29 ASP B C 1
ATOM 1523 O O . ASP B 1 29 ? 8.344 16.125 -11.734 1 29.66 29 ASP B O 1
ATOM 1527 N N . VAL B 1 30 ? 9.32 16.75 -10.07 1 33.84 30 VAL B N 1
ATOM 1528 C CA . VAL B 1 30 ? 8.062 16.891 -9.344 1 33.84 30 VAL B CA 1
ATOM 1529 C C . VAL B 1 30 ? 7.27 18.062 -9.891 1 33.84 30 VAL B C 1
ATOM 1531 O O . VAL B 1 30 ? 6.242 18.453 -9.328 1 33.84 30 VAL B O 1
ATOM 1534 N N . ASN B 1 31 ? 7.852 19.031 -10.625 1 33.84 31 ASN B N 1
ATOM 1535 C CA . ASN B 1 31 ? 7.211 20.25 -11.117 1 33.84 31 ASN B CA 1
ATOM 1536 C C . ASN B 1 31 ? 5.938 19.938 -11.898 1 33.84 31 ASN B C 1
ATOM 1538 O O . ASN B 1 31 ? 5.074 20.797 -12.055 1 33.84 31 ASN B O 1
ATOM 1542 N N . GLY B 1 32 ? 6.031 18.953 -12.828 1 33.28 32 GLY B N 1
ATOM 1543 C CA . GLY B 1 32 ? 4.906 18.859 -13.742 1 33.28 32 GLY B CA 1
ATOM 1544 C C . GLY B 1 32 ? 3.619 18.422 -13.062 1 33.28 32 GLY B C 1
ATOM 1545 O O . GLY B 1 32 ? 2.6 18.219 -13.727 1 33.28 32 GLY B O 1
ATOM 1546 N N . TYR B 1 33 ? 3.697 17.609 -12.047 1 32.88 33 TYR B N 1
ATOM 1547 C CA . TYR B 1 33 ? 2.359 17.266 -11.578 1 32.88 33 TYR B CA 1
ATOM 1548 C C . TYR B 1 33 ? 1.646 18.5 -11.023 1 32.88 33 TYR B C 1
ATOM 1550 O O . TYR B 1 33 ? 1.918 18.922 -9.898 1 32.88 33 TYR B O 1
ATOM 1558 N N . GLN B 1 34 ? 1.538 19.469 -11.742 1 33.31 34 GLN B N 1
ATOM 1559 C CA . GLN B 1 34 ? 0.513 20.422 -11.352 1 33.31 34 GLN B CA 1
ATOM 1560 C C . GLN B 1 34 ? -0.736 19.719 -10.836 1 33.31 34 GLN B C 1
ATOM 1562 O O . GLN B 1 34 ? -1.487 19.125 -11.609 1 33.31 34 GLN B O 1
ATOM 1567 N N . VAL B 1 35 ? -0.585 19.016 -9.742 1 40.31 35 VAL B N 1
ATOM 1568 C CA . VAL B 1 35 ? -1.806 18.5 -9.125 1 40.31 35 VAL B CA 1
ATOM 1569 C C . VAL B 1 35 ? -2.871 19.594 -9.109 1 40.31 35 VAL B C 1
ATOM 1571 O O . VAL B 1 35 ? -2.592 20.734 -8.727 1 40.31 35 VAL B O 1
ATOM 1574 N N . ALA B 1 36 ? -3.799 19.516 -9.867 1 40.03 36 ALA B N 1
ATOM 1575 C CA . ALA B 1 36 ? -4.957 20.406 -9.812 1 40.03 36 ALA B CA 1
ATOM 1576 C C . ALA B 1 36 ? -5.34 20.719 -8.367 1 40.03 36 ALA B C 1
ATOM 1578 O O . ALA B 1 36 ? -5.219 19.859 -7.488 1 40.03 36 ALA B O 1
ATOM 1579 N N . MET B 1 37 ? -5.504 21.906 -7.977 1 47.09 37 MET B N 1
ATOM 1580 C CA . MET B 1 37 ? -6.207 22.391 -6.793 1 47.09 37 MET B CA 1
ATOM 1581 C C . MET B 1 37 ? -7.387 21.484 -6.449 1 47.09 37 MET B C 1
ATOM 1583 O O . MET B 1 37 ? -8.234 21.219 -7.301 1 47.09 37 MET B O 1
ATOM 1587 N N . GLY B 1 38 ? -7.152 20.547 -5.539 1 61.19 38 GLY B N 1
ATOM 1588 C CA . GLY B 1 38 ? -8.273 19.75 -5.059 1 61.19 38 GLY B CA 1
ATOM 1589 C C . GLY B 1 38 ? -8.023 18.266 -5.133 1 61.19 38 GLY B C 1
ATOM 1590 O O . GLY B 1 38 ? -8.75 17.469 -4.527 1 61.19 38 GLY B O 1
ATOM 1591 N N . ALA B 1 39 ? -6.855 17.828 -5.758 1 83.56 39 ALA B N 1
ATOM 1592 C CA . ALA B 1 39 ? -6.711 16.391 -5.871 1 83.56 39 ALA B CA 1
ATOM 1593 C C . ALA B 1 39 ? -6.016 15.805 -4.645 1 83.56 39 ALA B C 1
ATOM 1595 O O . ALA B 1 39 ? -5.168 16.469 -4.035 1 83.56 39 ALA B O 1
ATOM 1596 N N . HIS B 1 40 ? -6.461 14.727 -4.133 1 93.75 40 HIS B N 1
ATOM 1597 C CA . HIS B 1 40 ? -5.891 14.039 -2.977 1 93.75 40 HIS B CA 1
ATOM 1598 C C . HIS B 1 40 ? -4.676 13.211 -3.369 1 93.75 40 HIS B C 1
ATOM 1600 O O . HIS B 1 40 ? -4.543 12.805 -4.527 1 93.75 40 HIS B O 1
ATOM 1606 N N . LYS B 1 41 ? -3.783 13.086 -2.482 1 95.44 41 LYS B N 1
ATOM 1607 C CA . LYS B 1 41 ? -2.643 12.203 -2.711 1 95.44 41 LYS B CA 1
ATOM 1608 C C . LYS B 1 41 ? -2.219 11.508 -1.421 1 95.44 41 LYS B C 1
ATOM 1610 O O . LYS B 1 41 ? -2.559 11.961 -0.324 1 95.44 41 LYS B O 1
ATOM 1615 N N . MET B 1 42 ? -1.589 10.359 -1.604 1 97 42 MET B N 1
ATOM 1616 C CA . MET B 1 42 ? -0.92 9.633 -0.528 1 97 42 MET B CA 1
ATOM 1617 C C . MET B 1 42 ? 0.593 9.797 -0.62 1 97 42 MET B C 1
ATOM 1619 O O . MET B 1 42 ? 1.188 9.539 -1.668 1 97 42 MET B O 1
ATOM 1623 N N . ILE B 1 43 ? 1.224 10.258 0.422 1 98 43 ILE B N 1
ATOM 1624 C CA . ILE B 1 43 ? 2.672 10.43 0.439 1 98 43 ILE B CA 1
ATOM 1625 C C . ILE B 1 43 ? 3.281 9.547 1.527 1 98 43 ILE B C 1
ATOM 1627 O O . ILE B 1 43 ? 2.709 9.398 2.609 1 98 43 ILE B O 1
ATOM 1631 N N . PHE B 1 44 ? 4.43 8.977 1.218 1 98.56 44 PHE B N 1
ATOM 1632 C CA . PHE B 1 44 ? 5.145 8.109 2.146 1 98.56 44 PHE B CA 1
ATOM 1633 C C . PHE B 1 44 ? 6.523 8.688 2.465 1 98.56 44 PHE B C 1
ATOM 1635 O O . PHE B 1 44 ? 7.355 8.844 1.572 1 98.56 44 PHE B O 1
ATOM 1642 N N . VAL B 1 45 ? 6.785 8.984 3.666 1 98.69 45 VAL B N 1
ATOM 1643 C CA . VAL B 1 45 ? 8.07 9.508 4.125 1 98.69 45 VAL B CA 1
ATOM 1644 C C . VAL B 1 45 ? 8.898 8.383 4.738 1 98.69 45 VAL B C 1
ATOM 1646 O O . VAL B 1 45 ? 8.523 7.82 5.773 1 98.69 45 VAL B O 1
ATOM 1649 N N . ILE B 1 46 ? 10.016 8.141 4.16 1 98.56 46 ILE B N 1
ATOM 1650 C CA . ILE B 1 46 ? 10.82 6.98 4.535 1 98.56 46 ILE B CA 1
ATOM 1651 C C . ILE B 1 46 ? 11.852 7.395 5.586 1 98.56 46 ILE B C 1
ATOM 1653 O O . ILE B 1 46 ? 12.516 8.422 5.441 1 98.56 46 ILE B O 1
ATOM 1657 N N . ASN B 1 47 ? 11.984 6.598 6.652 1 97.81 47 ASN B N 1
ATOM 1658 C CA . ASN B 1 47 ? 13.078 6.738 7.605 1 97.81 47 ASN B CA 1
ATOM 1659 C C . ASN B 1 47 ? 14.398 6.258 7.02 1 97.81 47 ASN B C 1
ATOM 1661 O O . ASN B 1 47 ? 14.734 5.078 7.125 1 97.81 47 ASN B O 1
ATOM 1665 N N . MET B 1 48 ? 15.148 7.129 6.48 1 97.62 48 MET B N 1
ATOM 1666 C CA . MET B 1 48 ? 16.359 6.781 5.754 1 97.62 48 MET B CA 1
ATOM 1667 C C . MET B 1 48 ? 17.469 6.344 6.711 1 97.62 48 MET B C 1
ATOM 1669 O O . MET B 1 48 ? 18.438 5.695 6.301 1 97.62 48 MET B O 1
ATOM 1673 N N . ASN B 1 49 ? 17.312 6.727 7.926 1 96 49 ASN B N 1
ATOM 1674 C CA . ASN B 1 49 ? 18.312 6.344 8.922 1 96 49 ASN B CA 1
ATOM 1675 C C . ASN B 1 49 ? 18.359 4.832 9.102 1 96 49 ASN B C 1
ATOM 1677 O O . ASN B 1 49 ? 19.391 4.289 9.523 1 96 49 ASN B O 1
ATOM 1681 N N . LEU B 1 50 ? 17.359 4.086 8.789 1 94.19 50 LEU B N 1
ATOM 1682 C CA . LEU B 1 50 ? 17.266 2.645 8.992 1 94.19 50 LEU B CA 1
ATOM 1683 C C . LEU B 1 50 ? 17.953 1.894 7.855 1 94.19 50 LEU B C 1
ATOM 1685 O O . LEU B 1 50 ? 18.156 0.679 7.934 1 94.19 50 LEU B O 1
ATOM 1689 N N . LYS B 1 51 ? 18.281 2.539 6.77 1 93.62 51 LYS B N 1
ATOM 1690 C CA . LYS B 1 51 ? 19 1.983 5.633 1 93.62 51 LYS B CA 1
ATOM 1691 C C . LYS B 1 51 ? 18.359 0.695 5.141 1 93.62 51 LYS B C 1
ATOM 1693 O O . LYS B 1 51 ? 19.031 -0.321 4.965 1 93.62 51 LYS B O 1
ATOM 1698 N N . MET B 1 52 ? 17.094 0.786 4.98 1 92.56 52 MET B N 1
ATOM 1699 C CA . MET B 1 52 ? 16.359 -0.382 4.508 1 92.56 52 MET B CA 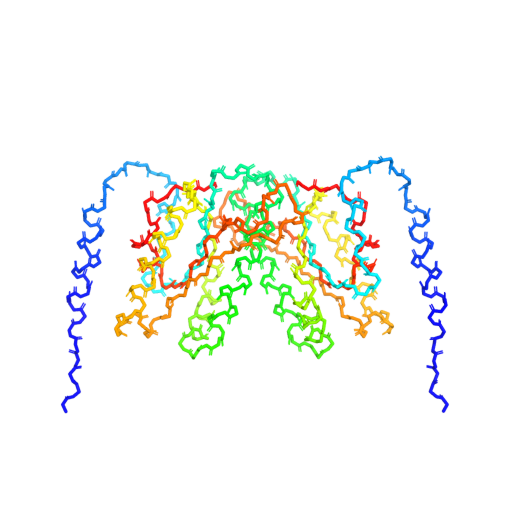1
ATOM 1700 C C . MET B 1 52 ? 16.703 -0.692 3.057 1 92.56 52 MET B C 1
ATOM 1702 O O . MET B 1 52 ? 16.844 0.219 2.238 1 92.56 52 MET B O 1
ATOM 1706 N N . GLY B 1 53 ? 16.812 -1.98 2.781 1 93.25 53 GLY B N 1
ATOM 1707 C CA . GLY B 1 53 ? 16.906 -2.361 1.382 1 93.25 53 GLY B CA 1
ATOM 1708 C C . GLY B 1 53 ? 15.633 -2.092 0.602 1 93.25 53 GLY B C 1
ATOM 1709 O O . GLY B 1 53 ? 14.586 -1.831 1.191 1 93.25 53 GLY B O 1
ATOM 1710 N N . THR B 1 54 ? 15.672 -2.176 -0.654 1 95.25 54 THR B N 1
ATOM 1711 C CA . THR B 1 54 ? 14.57 -1.793 -1.524 1 95.25 54 THR B CA 1
ATOM 1712 C C . THR B 1 54 ? 13.344 -2.658 -1.252 1 95.25 54 THR B C 1
ATOM 1714 O O . THR B 1 54 ? 12.227 -2.148 -1.167 1 95.25 54 THR B O 1
ATOM 1717 N N . GLY B 1 55 ? 13.5 -3.965 -1.087 1 94.5 55 GLY B N 1
ATOM 1718 C CA . GLY B 1 55 ? 12.383 -4.859 -0.832 1 94.5 55 GLY B CA 1
ATOM 1719 C C . GLY B 1 55 ? 11.672 -4.57 0.476 1 94.5 55 GLY B C 1
ATOM 1720 O O . GLY B 1 55 ? 10.445 -4.461 0.511 1 94.5 55 GLY B O 1
ATOM 1721 N N . LYS B 1 56 ? 12.391 -4.43 1.465 1 92.44 56 LYS B N 1
ATOM 1722 C CA . LYS B 1 56 ? 11.836 -4.133 2.781 1 92.44 56 LYS B CA 1
ATOM 1723 C C . LYS B 1 56 ? 11.172 -2.758 2.799 1 92.44 56 LYS B C 1
ATOM 1725 O O . LYS B 1 56 ? 10.086 -2.598 3.355 1 92.44 56 LYS B O 1
ATOM 1730 N N . LEU B 1 57 ? 11.867 -1.818 2.238 1 95.5 57 LEU B N 1
ATOM 1731 C CA . LEU B 1 57 ? 11.305 -0.477 2.129 1 95.5 57 LEU B CA 1
ATOM 1732 C C . LEU B 1 57 ? 9.953 -0.509 1.422 1 95.5 57 LEU B C 1
ATOM 1734 O O . LEU B 1 57 ? 8.984 0.068 1.909 1 95.5 57 LEU B O 1
ATOM 1738 N N . ALA B 1 58 ? 9.906 -1.197 0.339 1 97.38 58 ALA B N 1
ATOM 1739 C CA . ALA B 1 58 ? 8.672 -1.299 -0.436 1 97.38 58 ALA B CA 1
ATOM 1740 C C . ALA B 1 58 ? 7.582 -2.02 0.356 1 97.38 58 ALA B C 1
ATOM 1742 O O . ALA B 1 58 ? 6.414 -1.629 0.316 1 97.38 58 ALA B O 1
ATOM 1743 N N . ALA B 1 59 ? 7.938 -3.025 1.058 1 95.56 59 ALA B N 1
ATOM 1744 C CA . ALA B 1 59 ? 6.984 -3.742 1.902 1 95.56 59 ALA B CA 1
ATOM 1745 C C . ALA B 1 59 ? 6.398 -2.822 2.967 1 95.56 59 ALA B C 1
ATOM 1747 O O . ALA B 1 59 ? 5.195 -2.873 3.248 1 95.56 59 ALA B O 1
ATOM 1748 N N . GLN B 1 60 ? 7.258 -2.023 3.541 1 95.5 60 GLN B N 1
ATOM 1749 C CA . GLN B 1 60 ? 6.789 -1.095 4.562 1 95.5 60 GLN B CA 1
ATOM 1750 C C . GLN B 1 60 ? 5.883 -0.024 3.961 1 95.5 60 GLN B C 1
ATOM 1752 O O . GLN B 1 60 ? 4.934 0.429 4.605 1 95.5 60 GLN B O 1
ATOM 1757 N N . VAL B 1 61 ? 6.176 0.373 2.758 1 97.62 61 VAL B N 1
ATOM 1758 C CA . VAL B 1 61 ? 5.273 1.286 2.064 1 97.62 61 VAL B CA 1
ATOM 1759 C C . VAL B 1 61 ? 3.926 0.604 1.832 1 97.62 61 VAL B C 1
ATOM 1761 O O . VAL B 1 61 ? 2.873 1.235 1.956 1 97.62 61 VAL B O 1
ATOM 1764 N N . GLY B 1 62 ? 3.928 -0.694 1.458 1 97.62 62 GLY B N 1
ATOM 1765 C CA . GLY B 1 62 ? 2.693 -1.458 1.372 1 97.62 62 GLY B CA 1
ATOM 1766 C C . GLY B 1 62 ? 1.896 -1.451 2.662 1 97.62 62 GLY B C 1
ATOM 1767 O O . GLY B 1 62 ? 0.681 -1.246 2.646 1 97.62 62 GLY B O 1
ATOM 1768 N N . HIS B 1 63 ? 2.547 -1.645 3.75 1 96.38 63 HIS B N 1
ATOM 1769 C CA . HIS B 1 63 ? 1.9 -1.565 5.055 1 96.38 63 HIS B CA 1
ATOM 1770 C C . HIS B 1 63 ? 1.286 -0.188 5.285 1 96.38 63 HIS B C 1
ATOM 1772 O O . HIS B 1 63 ? 0.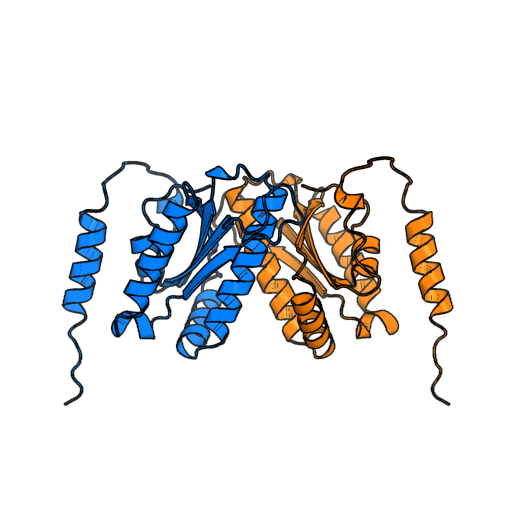118 -0.08 5.664 1 96.38 63 HIS B O 1
ATOM 1778 N N . ALA B 1 64 ? 2.084 0.796 5.031 1 97.69 64 ALA B N 1
ATOM 1779 C CA . ALA B 1 64 ? 1.661 2.174 5.266 1 97.69 64 ALA B CA 1
ATOM 1780 C C . ALA B 1 64 ? 0.448 2.529 4.41 1 97.69 64 ALA B C 1
ATOM 1782 O O . ALA B 1 64 ? -0.48 3.191 4.883 1 97.69 64 ALA B O 1
ATOM 1783 N N . SER B 1 65 ? 0.498 2.078 3.174 1 98.19 65 SER B N 1
ATOM 1784 C CA . SER B 1 65 ? -0.58 2.381 2.236 1 98.19 65 SER B CA 1
ATOM 1785 C C . SER B 1 65 ? -1.911 1.823 2.729 1 98.19 65 SER B C 1
ATOM 1787 O O . SER B 1 65 ? -2.91 2.543 2.777 1 98.19 65 SER B O 1
ATOM 1789 N N . ILE B 1 66 ? -1.935 0.587 3.129 1 97.44 66 ILE B N 1
ATOM 1790 C CA . ILE B 1 66 ? -3.162 -0.055 3.59 1 97.44 66 ILE B CA 1
ATOM 1791 C C . ILE B 1 66 ? -3.617 0.582 4.898 1 97.44 66 ILE B C 1
ATOM 1793 O O . ILE B 1 66 ? -4.812 0.8 5.109 1 97.44 66 ILE B O 1
ATOM 1797 N N . SER B 1 67 ? -2.693 0.906 5.762 1 96.12 67 SER B N 1
ATOM 1798 C CA . SER B 1 67 ? -3.035 1.449 7.07 1 96.12 67 SER B CA 1
ATOM 1799 C C . SER B 1 67 ? -3.701 2.814 6.949 1 96.12 67 SER B C 1
ATOM 1801 O O . SER B 1 67 ? -4.738 3.062 7.566 1 96.12 67 SER B O 1
ATOM 1803 N N . VAL B 1 68 ? -3.119 3.676 6.141 1 97.06 68 VAL B N 1
ATOM 1804 C CA . VAL B 1 68 ? -3.699 5.008 6.016 1 97.06 68 VAL B CA 1
ATOM 1805 C C . VAL B 1 68 ? -5.012 4.93 5.242 1 97.06 68 VAL B C 1
ATOM 1807 O O . VAL B 1 68 ? -5.949 5.68 5.52 1 97.06 68 VAL B O 1
ATOM 1810 N N . TYR B 1 69 ? -5.129 4.004 4.336 1 97.62 69 TYR B N 1
ATOM 1811 C CA . TYR B 1 69 ? -6.371 3.736 3.617 1 97.62 69 TYR B CA 1
ATOM 1812 C C . TYR B 1 69 ? -7.48 3.32 4.578 1 97.62 69 TYR B C 1
ATOM 1814 O O . TYR B 1 69 ? -8.586 3.854 4.523 1 97.62 69 TYR B O 1
ATOM 1822 N N . ARG B 1 70 ? -7.137 2.395 5.445 1 96.5 70 ARG B N 1
ATOM 1823 C CA . ARG B 1 70 ? -8.102 1.919 6.43 1 96.5 70 ARG B CA 1
ATOM 1824 C C . ARG B 1 70 ? -8.539 3.047 7.359 1 96.5 70 ARG B C 1
ATOM 1826 O O . ARG B 1 70 ? -9.719 3.158 7.699 1 96.5 70 ARG B O 1
ATOM 1833 N N . LEU B 1 71 ? -7.598 3.855 7.754 1 95.5 71 LEU B N 1
ATOM 1834 C CA . LEU B 1 71 ? -7.902 4.984 8.625 1 95.5 71 LEU B CA 1
ATOM 1835 C C . LEU B 1 71 ? -8.891 5.938 7.965 1 95.5 71 LEU B C 1
ATOM 1837 O O . LEU B 1 71 ? -9.859 6.367 8.594 1 95.5 71 LEU B O 1
ATOM 1841 N N . ALA B 1 72 ? -8.625 6.238 6.762 1 95.81 72 ALA B N 1
ATOM 1842 C CA . ALA B 1 72 ? -9.5 7.129 6.012 1 95.81 72 ALA B CA 1
ATOM 1843 C C . ALA B 1 72 ? -10.883 6.504 5.816 1 95.81 72 ALA B C 1
ATOM 1845 O O . ALA B 1 72 ? -11.898 7.191 5.902 1 95.81 72 ALA B O 1
ATOM 1846 N N . GLN B 1 73 ? -10.93 5.227 5.566 1 95.25 73 GLN B N 1
ATOM 1847 C CA . GLN B 1 73 ? -12.164 4.512 5.281 1 95.25 73 GLN B CA 1
ATOM 1848 C C . GLN B 1 73 ? -13.117 4.555 6.473 1 95.25 73 GLN B C 1
ATOM 1850 O O . GLN B 1 73 ? -14.328 4.41 6.312 1 95.25 73 GLN B O 1
ATOM 1855 N N . ARG B 1 74 ? -12.602 4.801 7.629 1 94.5 74 ARG B N 1
ATOM 1856 C CA . ARG B 1 74 ? -13.391 4.738 8.852 1 94.5 74 ARG B CA 1
ATOM 1857 C C . ARG B 1 74 ? -14.227 6.004 9.031 1 94.5 74 ARG B C 1
ATOM 1859 O O . ARG B 1 74 ? -15.148 6.035 9.844 1 94.5 74 ARG B O 1
ATOM 1866 N N . LYS B 1 75 ? -13.883 7.016 8.375 1 92.81 75 LYS B N 1
ATOM 1867 C CA . LYS B 1 75 ? -14.539 8.312 8.523 1 92.81 75 LYS B CA 1
ATOM 1868 C C . LYS B 1 75 ? -15.258 8.719 7.242 1 92.81 75 LYS B C 1
ATOM 1870 O O . LYS B 1 75 ? -14.766 8.453 6.141 1 92.81 75 LYS B O 1
ATOM 1875 N N . GLU B 1 76 ? -16.375 9.391 7.391 1 93.38 76 GLU B N 1
ATOM 1876 C CA . GLU B 1 76 ? -17.141 9.805 6.227 1 93.38 76 GLU B CA 1
ATOM 1877 C C . GLU B 1 76 ? -16.328 10.727 5.32 1 93.38 76 GLU B C 1
ATOM 1879 O O . GLU B 1 76 ? -16.328 10.555 4.098 1 93.38 76 GLU B O 1
ATOM 1884 N N . GLU B 1 77 ? -15.719 11.688 5.949 1 91.56 77 GLU B N 1
ATOM 1885 C CA . GLU B 1 77 ? -14.906 12.609 5.156 1 91.56 77 GLU B CA 1
ATOM 1886 C C . GLU B 1 77 ? -13.758 11.883 4.461 1 91.56 77 GLU B C 1
ATOM 1888 O O . GLU B 1 77 ? -13.352 12.258 3.361 1 91.56 77 GLU B O 1
ATOM 1893 N N . GLY B 1 78 ? -13.227 10.883 5.074 1 94.19 78 GLY B N 1
ATOM 1894 C CA . GLY B 1 78 ? -12.18 10.062 4.473 1 94.19 78 GLY B CA 1
ATOM 1895 C C . GLY B 1 78 ? -12.672 9.258 3.283 1 94.19 78 GLY B C 1
ATOM 1896 O O . GLY B 1 78 ? -11.961 9.133 2.279 1 94.19 78 GLY B O 1
ATOM 1897 N N . GLN B 1 79 ? -13.852 8.711 3.451 1 95.12 79 GLN B N 1
ATOM 1898 C CA . GLN B 1 79 ? -14.438 7.953 2.35 1 95.12 79 GLN B CA 1
ATOM 1899 C C . GLN B 1 79 ? -14.641 8.836 1.122 1 95.12 79 GLN B C 1
ATOM 1901 O O . GLN B 1 79 ? -14.344 8.422 -0.001 1 95.12 79 GLN B O 1
ATOM 1906 N N . ARG B 1 80 ? -15.094 10.016 1.318 1 93 80 ARG B N 1
ATOM 1907 C CA . ARG B 1 80 ? -15.25 10.961 0.223 1 93 80 ARG B CA 1
ATOM 1908 C C . ARG B 1 80 ? -13.898 11.297 -0.41 1 93 80 ARG B C 1
ATOM 1910 O O . ARG B 1 80 ? -13.781 11.352 -1.636 1 93 80 ARG B O 1
ATOM 1917 N N . ALA B 1 81 ? -12.984 11.5 0.436 1 93.62 81 ALA B N 1
ATOM 1918 C CA . ALA B 1 81 ? -11.633 11.812 -0.036 1 93.62 81 ALA B CA 1
ATOM 1919 C C . ALA B 1 81 ? -11.062 10.656 -0.86 1 93.62 81 ALA B C 1
ATOM 1921 O O . ALA B 1 81 ? -10.445 10.883 -1.903 1 93.62 81 ALA B O 1
ATOM 1922 N N . LEU B 1 82 ? -11.273 9.438 -0.373 1 95.88 82 LEU B N 1
ATOM 1923 C CA . LEU B 1 82 ? -10.789 8.258 -1.079 1 95.88 82 LEU B CA 1
ATOM 1924 C C . LEU B 1 82 ? -11.453 8.125 -2.445 1 95.88 82 LEU B C 1
ATOM 1926 O O . LEU B 1 82 ? -10.812 7.73 -3.42 1 95.88 82 LEU B O 1
ATOM 1930 N N . GLU B 1 83 ? -12.664 8.445 -2.482 1 93.75 83 GLU B N 1
ATOM 1931 C CA . GLU B 1 83 ? -13.367 8.398 -3.758 1 93.75 83 GLU B CA 1
ATOM 1932 C C . GLU B 1 83 ? -12.812 9.438 -4.73 1 93.75 83 GLU B C 1
ATOM 1934 O O . GLU B 1 83 ? -12.586 9.133 -5.906 1 93.75 83 GLU B O 1
ATOM 1939 N N . ALA B 1 84 ? -12.656 10.586 -4.258 1 91.06 84 ALA B N 1
ATOM 1940 C CA . ALA B 1 84 ? -12.07 11.641 -5.086 1 91.06 84 ALA B CA 1
ATOM 1941 C C . ALA B 1 84 ? -10.664 11.258 -5.547 1 91.06 84 ALA B C 1
ATOM 1943 O O . ALA B 1 84 ? -10.305 11.453 -6.711 1 91.06 84 ALA B O 1
ATOM 1944 N N . TRP B 1 85 ? -9.914 10.734 -4.672 1 93.94 85 TRP B N 1
ATOM 1945 C CA . TRP B 1 85 ? -8.555 10.281 -4.949 1 93.94 85 TRP B CA 1
ATOM 1946 C C . TRP B 1 85 ? -8.547 9.203 -6.027 1 93.94 85 TRP B C 1
ATOM 1948 O O . TRP B 1 85 ? -7.734 9.25 -6.953 1 93.94 85 TRP B O 1
ATOM 1958 N N . ARG B 1 86 ? -9.414 8.273 -5.875 1 92.44 86 ARG B N 1
ATOM 1959 C CA . ARG B 1 86 ? -9.523 7.188 -6.844 1 92.44 86 ARG B CA 1
ATOM 1960 C C . ARG B 1 86 ? -9.883 7.719 -8.227 1 92.44 86 ARG B C 1
ATOM 1962 O O . ARG B 1 86 ? -9.328 7.277 -9.234 1 92.44 86 ARG B O 1
ATOM 1969 N N . ALA B 1 87 ? -10.711 8.711 -8.273 1 89.81 87 ALA B N 1
ATOM 1970 C CA . ALA B 1 87 ? -11.18 9.297 -9.531 1 89.81 87 ALA B CA 1
ATOM 1971 C C . ALA B 1 87 ? -10.062 10.07 -10.219 1 89.81 87 ALA B C 1
ATOM 1973 O O . ALA B 1 87 ? -10.133 10.336 -11.422 1 89.81 87 ALA B O 1
ATOM 1974 N N . CYS B 1 88 ? -9.055 10.367 -9.445 1 88.06 88 CYS B N 1
ATOM 1975 C CA . CYS B 1 88 ? -7.996 11.203 -10 1 88.06 88 CYS B CA 1
ATOM 1976 C C . CYS B 1 88 ? -6.699 10.422 -10.141 1 88.06 88 CYS B C 1
ATOM 1978 O O . CYS B 1 88 ? -5.609 11 -10.062 1 88.06 88 CYS B O 1
ATOM 1980 N N . GLY B 1 89 ? -6.715 9.078 -10.141 1 86.19 89 GLY B N 1
ATOM 1981 C CA . GLY B 1 89 ? -5.559 8.273 -10.508 1 86.19 89 GLY B CA 1
ATOM 1982 C C . GLY B 1 89 ? -4.805 7.73 -9.312 1 86.19 89 GLY B C 1
ATOM 1983 O O . GLY B 1 89 ? -3.773 7.07 -9.469 1 86.19 89 GLY B O 1
ATOM 1984 N N . GLU B 1 90 ? -5.234 8.094 -8.086 1 93 90 GLU B N 1
ATOM 1985 C CA . GLU B 1 90 ? -4.688 7.539 -6.855 1 93 90 GLU B CA 1
ATOM 1986 C C . GLU B 1 90 ? -3.197 7.848 -6.723 1 93 90 GLU B C 1
ATOM 1988 O O . GLU B 1 90 ? -2.387 6.945 -6.5 1 93 90 GLU B O 1
ATOM 1993 N N . MET B 1 91 ? -2.873 9.062 -6.762 1 92.06 91 MET B N 1
ATOM 1994 C CA . MET B 1 91 ? -1.481 9.508 -6.734 1 92.06 91 MET B CA 1
ATOM 1995 C C . MET B 1 91 ? -0.794 9.062 -5.449 1 92.06 91 MET B C 1
ATOM 1997 O O . MET B 1 91 ? -1.291 9.32 -4.352 1 92.06 91 MET B O 1
ATOM 2001 N N . LYS B 1 92 ? 0.301 8.359 -5.605 1 93.88 92 LYS B N 1
ATOM 2002 C CA . LYS B 1 92 ? 1.159 7.926 -4.508 1 93.88 92 LYS B CA 1
ATOM 2003 C C . LYS B 1 92 ? 2.605 8.359 -4.734 1 93.88 92 LYS B C 1
ATOM 2005 O O . LYS B 1 92 ? 3.148 8.18 -5.828 1 93.88 92 LYS B O 1
ATOM 2010 N N . VAL B 1 93 ? 3.25 8.953 -3.723 1 95 93 VAL B N 1
ATOM 2011 C CA . VAL B 1 93 ? 4.598 9.5 -3.852 1 95 93 VAL B CA 1
ATOM 2012 C C . VAL B 1 93 ? 5.438 9.086 -2.645 1 95 93 VAL B C 1
ATOM 2014 O O . VAL B 1 93 ? 4.949 9.078 -1.513 1 95 93 VAL B O 1
ATOM 2017 N N . VAL B 1 94 ? 6.668 8.742 -2.893 1 97.31 94 VAL B N 1
ATOM 2018 C CA . VAL B 1 94 ? 7.574 8.344 -1.821 1 97.31 94 VAL B CA 1
ATOM 2019 C C . VAL B 1 94 ? 8.711 9.352 -1.697 1 97.31 94 VAL B C 1
ATOM 2021 O O . VAL B 1 94 ? 9.367 9.68 -2.688 1 97.31 94 VAL B O 1
ATOM 2024 N N . VAL B 1 95 ? 8.922 9.859 -0.524 1 98.25 95 VAL B N 1
ATOM 2025 C CA . VAL B 1 95 ? 9.93 10.891 -0.3 1 98.25 95 VAL B CA 1
ATOM 2026 C C . VAL B 1 95 ? 10.867 10.461 0.826 1 98.25 95 VAL B C 1
ATOM 2028 O O . VAL B 1 95 ? 10.578 9.516 1.561 1 98.25 95 VAL B O 1
ATOM 2031 N N . LYS B 1 96 ? 11.984 11.148 0.941 1 98.31 96 LYS B N 1
ATOM 2032 C CA . LYS B 1 96 ? 13.023 10.82 1.912 1 98.31 96 LYS B CA 1
ATOM 2033 C C . LYS B 1 96 ? 12.828 11.594 3.213 1 98.31 96 LYS B C 1
ATOM 2035 O O . LYS B 1 96 ? 12.812 12.828 3.211 1 98.31 96 LYS B O 1
ATOM 2040 N N . GLY B 1 97 ? 12.594 10.922 4.289 1 98.25 97 GLY B N 1
ATOM 2041 C CA . GLY B 1 97 ? 12.758 11.461 5.629 1 98.25 97 GLY B CA 1
ATOM 2042 C C . GLY B 1 97 ? 14.117 11.172 6.227 1 98.25 97 GLY B C 1
ATOM 2043 O O . GLY B 1 97 ? 14.883 10.359 5.684 1 98.25 97 GLY B O 1
ATOM 2044 N N . GLN B 1 98 ? 14.367 11.742 7.309 1 97.56 98 GLN B N 1
ATOM 2045 C CA . GLN B 1 98 ? 15.695 11.594 7.883 1 97.56 98 GLN B CA 1
ATOM 2046 C C . GLN B 1 98 ? 15.742 10.445 8.883 1 97.56 98 GLN B C 1
ATOM 2048 O O . GLN B 1 98 ? 16.531 9.516 8.727 1 97.56 98 GLN B O 1
ATOM 2053 N N . ASN B 1 99 ? 15.039 10.57 9.969 1 96.56 99 ASN B N 1
ATOM 2054 C CA . ASN B 1 99 ? 15.023 9.609 11.062 1 96.56 99 ASN B CA 1
ATOM 2055 C C . ASN B 1 99 ? 13.672 9.586 11.781 1 96.56 99 ASN B C 1
ATOM 2057 O O . ASN B 1 99 ? 12.727 10.25 11.344 1 96.56 99 ASN B O 1
ATOM 2061 N N . THR B 1 100 ? 13.594 8.789 12.828 1 95.38 100 THR B N 1
ATOM 2062 C CA . THR B 1 100 ? 12.344 8.625 13.562 1 95.38 100 THR B CA 1
ATOM 2063 C C . THR B 1 100 ? 11.844 9.961 14.102 1 95.38 100 THR B C 1
ATOM 2065 O O . THR B 1 100 ? 10.656 10.273 13.992 1 95.38 100 THR B O 1
ATOM 2068 N N . GLU B 1 101 ? 12.703 10.742 14.68 1 96.44 101 GLU B N 1
ATOM 2069 C CA . GLU B 1 101 ? 12.328 12.047 15.227 1 96.44 101 GLU B CA 1
ATOM 2070 C C . GLU B 1 101 ? 11.711 12.938 14.148 1 96.44 101 GLU B C 1
ATOM 2072 O O . GLU B 1 101 ? 10.703 13.602 14.391 1 96.44 101 GLU B O 1
ATOM 2077 N N . HIS B 1 102 ? 12.336 12.891 13.023 1 97.88 102 HIS B N 1
ATOM 2078 C CA . HIS B 1 102 ? 11.836 13.672 11.898 1 97.88 102 HIS B CA 1
ATOM 2079 C C . HIS B 1 102 ? 10.445 13.211 11.484 1 97.88 102 HIS B C 1
ATOM 2081 O O . HIS B 1 102 ? 9.547 14.031 11.273 1 97.88 102 HIS B O 1
ATOM 2087 N N . LEU B 1 103 ? 10.203 11.938 11.336 1 97.31 103 LEU B N 1
ATOM 2088 C CA . LEU B 1 103 ? 8.906 11.391 10.961 1 97.31 103 LEU B CA 1
ATOM 2089 C C . LEU B 1 103 ? 7.836 11.789 11.977 1 97.31 103 LEU B C 1
ATOM 2091 O O . LEU B 1 103 ? 6.719 12.156 11.594 1 97.31 103 LEU B O 1
ATOM 2095 N N . LEU B 1 104 ? 8.18 11.75 13.234 1 96.5 104 LEU B N 1
ATOM 2096 C CA . LEU B 1 104 ? 7.215 12.062 14.281 1 96.5 104 LEU B CA 1
ATOM 2097 C C . LEU B 1 104 ? 6.879 13.547 14.289 1 96.5 104 LEU B C 1
ATOM 2099 O O . LEU B 1 104 ? 5.75 13.938 14.594 1 96.5 104 LEU B O 1
ATOM 2103 N N . GLU B 1 105 ? 7.852 14.312 14 1 96.94 105 GLU B N 1
ATOM 2104 C CA . GLU B 1 105 ? 7.594 15.742 13.852 1 96.94 105 GLU B CA 1
ATOM 2105 C C . GLU B 1 105 ? 6.59 16.016 12.742 1 96.94 105 GLU B C 1
ATOM 2107 O O . GLU B 1 105 ? 5.645 16.797 12.922 1 96.94 105 GLU B O 1
ATOM 2112 N N . LEU B 1 106 ? 6.82 15.43 11.641 1 96.5 106 LEU B N 1
ATOM 2113 C CA . LEU B 1 106 ? 5.906 15.586 10.516 1 96.5 106 LEU B CA 1
ATOM 2114 C C . LEU B 1 106 ? 4.527 15.031 10.852 1 96.5 106 LEU B C 1
ATOM 2116 O O . LEU B 1 106 ? 3.508 15.609 10.477 1 96.5 106 LEU B O 1
ATOM 2120 N N . PHE B 1 107 ? 4.555 13.93 11.516 1 96.5 107 PHE B N 1
ATOM 2121 C CA . PHE B 1 107 ? 3.307 13.32 11.961 1 96.5 107 PHE B CA 1
ATOM 2122 C C . PHE B 1 107 ? 2.506 14.297 12.812 1 96.5 107 PHE B C 1
ATOM 2124 O O . PHE B 1 107 ? 1.302 14.461 12.617 1 96.5 107 PHE B O 1
ATOM 2131 N N . LYS B 1 108 ? 3.148 14.891 13.742 1 94.75 108 LYS B N 1
ATOM 2132 C CA . LYS B 1 108 ? 2.502 15.867 14.617 1 94.75 108 LYS B CA 1
ATOM 2133 C C . LYS B 1 108 ? 1.965 17.047 13.828 1 94.75 108 LYS B C 1
ATOM 2135 O O . LYS B 1 108 ? 0.855 17.531 14.078 1 94.75 108 LYS B O 1
ATOM 2140 N N . MET B 1 109 ? 2.768 17.484 12.922 1 94.38 109 MET B N 1
ATOM 2141 C CA . MET B 1 109 ? 2.33 18.578 12.07 1 94.38 109 MET B CA 1
ATOM 2142 C C . MET B 1 109 ? 1.047 18.234 11.328 1 94.38 109 MET B C 1
ATOM 2144 O O . MET B 1 109 ? 0.11 19.031 11.281 1 94.38 109 MET B O 1
ATOM 2148 N N . ALA B 1 110 ? 0.976 17.062 10.773 1 94.69 110 ALA B N 1
ATOM 2149 C CA . ALA B 1 110 ? -0.205 16.594 10.047 1 94.69 110 ALA B CA 1
ATOM 2150 C C . ALA B 1 110 ? -1.41 16.484 10.969 1 94.69 110 ALA B C 1
ATOM 2152 O O . ALA B 1 110 ? -2.518 16.891 10.617 1 94.69 110 ALA B O 1
ATOM 2153 N N . LYS B 1 111 ? -1.212 15.984 12.109 1 91.75 111 LYS B N 1
ATOM 2154 C CA . LYS B 1 111 ? -2.281 15.828 13.086 1 91.75 111 LYS B CA 1
ATOM 2155 C C . LYS B 1 111 ? -2.832 17.188 13.523 1 91.75 111 LYS B C 1
ATOM 2157 O O . LYS B 1 111 ? -4.043 17.344 13.695 1 91.75 111 LYS B O 1
ATOM 2162 N N . ASP B 1 112 ? -1.94 18.078 13.734 1 90.12 112 ASP B N 1
ATOM 2163 C CA . ASP B 1 112 ? -2.35 19.406 14.156 1 90.12 112 ASP B CA 1
ATOM 2164 C C . ASP B 1 112 ? -3.195 20.094 13.086 1 90.12 112 ASP B C 1
ATOM 2166 O O . ASP B 1 112 ? -4.184 20.75 13.391 1 90.12 112 ASP B O 1
ATOM 2170 N N . LEU B 1 113 ? -2.779 19.906 11.867 1 88.12 113 LEU B N 1
ATOM 2171 C CA . LEU B 1 113 ? -3.527 20.5 10.766 1 88.12 113 LEU B CA 1
ATOM 2172 C C . LEU B 1 113 ? -4.934 19.906 10.688 1 88.12 113 LEU B C 1
ATOM 2174 O O . LEU B 1 113 ? -5.887 20.625 10.367 1 88.12 113 LEU B O 1
ATOM 2178 N N . ARG B 1 114 ? -5.062 18.656 11.016 1 84.38 114 ARG B N 1
ATOM 2179 C CA . ARG B 1 114 ? -6.344 17.953 10.93 1 84.38 114 ARG B CA 1
ATOM 2180 C C . ARG B 1 114 ? -7.352 18.531 11.922 1 84.38 114 ARG B C 1
ATOM 2182 O O . ARG B 1 114 ? -8.562 18.438 11.703 1 84.38 114 ARG B O 1
ATOM 2189 N N . PHE B 1 115 ? -6.898 19.172 12.945 1 82.88 115 PHE B N 1
ATOM 2190 C CA . PHE B 1 115 ? -7.785 19.688 13.984 1 82.88 115 PHE B CA 1
ATOM 2191 C C . PHE B 1 115 ? -8.375 21.031 13.578 1 82.88 115 PHE B C 1
ATOM 2193 O O . PHE B 1 115 ? -9.312 21.516 14.211 1 82.88 115 PHE B O 1
ATOM 2200 N N . PHE B 1 116 ? -7.879 21.516 12.492 1 82.5 116 PHE B N 1
ATOM 2201 C CA . PHE B 1 116 ? -8.508 22.734 11.977 1 82.5 116 PHE B CA 1
ATOM 2202 C C . PHE B 1 116 ? -9.812 22.406 11.266 1 82.5 116 PHE B C 1
ATOM 2204 O O . PHE B 1 116 ? -9.867 21.469 10.461 1 82.5 116 PHE B O 1
ATOM 2211 N N . PRO B 1 117 ? -10.914 23.109 11.578 1 77.31 117 PRO B N 1
ATOM 2212 C CA . PRO B 1 117 ? -12.242 22.797 11.055 1 77.31 117 PRO B CA 1
ATOM 2213 C C . PRO B 1 117 ? -12.266 22.656 9.531 1 77.31 117 PRO B C 1
ATOM 2215 O O . PRO B 1 117 ? -12.875 21.719 9 1 77.31 117 PRO B O 1
ATOM 2218 N N . CYS B 1 118 ? -11.609 23.547 8.828 1 74.56 118 CYS B N 1
ATOM 2219 C CA . CYS B 1 118 ? -11.602 23.5 7.367 1 74.56 118 CYS B CA 1
ATOM 2220 C C . CYS B 1 118 ? -10.898 22.25 6.852 1 74.56 118 CYS B C 1
ATOM 2222 O O . CYS B 1 118 ? -11.367 21.609 5.914 1 74.56 118 CYS B O 1
ATOM 2224 N N . PHE B 1 119 ? -9.906 21.766 7.531 1 75.56 119 PHE B N 1
ATOM 2225 C CA . PHE B 1 119 ? -9.125 20.641 7.031 1 75.56 119 PHE B CA 1
ATOM 2226 C C . PHE B 1 119 ? -9.719 19.312 7.496 1 75.56 119 PHE B C 1
ATOM 2228 O O . PHE B 1 119 ? -9.562 18.297 6.832 1 75.56 119 PHE B O 1
ATOM 2235 N N . PHE B 1 120 ? -10.445 19.516 8.555 1 74.88 120 PHE B N 1
ATOM 2236 C CA . PHE B 1 120 ? -11.148 18.328 9.047 1 74.88 120 PHE B CA 1
ATOM 2237 C C . PHE B 1 120 ? -12.07 17.766 7.977 1 74.88 120 PHE B C 1
ATOM 2239 O O . PHE B 1 120 ? -12.07 16.562 7.723 1 74.88 120 PHE B O 1
ATOM 2246 N N . TYR B 1 121 ? -12.672 18.688 7.391 1 76.75 121 TYR B N 1
ATOM 2247 C CA . TYR B 1 121 ? -13.664 18.281 6.402 1 76.75 121 TYR B CA 1
ATOM 2248 C C . TYR B 1 121 ? -12.992 17.75 5.141 1 76.75 121 TYR B C 1
ATOM 2250 O O . TYR B 1 121 ? -13.578 16.953 4.402 1 76.75 121 TYR B O 1
ATOM 2258 N N . MET B 1 122 ? -11.812 18.172 4.996 1 79.25 122 MET B N 1
ATOM 2259 C CA . MET B 1 122 ? -11.156 17.812 3.74 1 79.25 122 MET B CA 1
ATOM 2260 C C . MET B 1 122 ? -10.531 16.422 3.818 1 79.25 122 MET B C 1
ATOM 2262 O O . MET B 1 122 ? -10.297 15.789 2.791 1 79.25 122 MET B O 1
ATOM 2266 N N . GLY B 1 123 ? -10.297 15.969 5.078 1 83.5 123 GLY B N 1
ATOM 2267 C CA . GLY B 1 123 ? -9.836 14.602 5.207 1 83.5 123 GLY B CA 1
ATOM 2268 C C . GLY B 1 123 ? -8.32 14.477 5.156 1 83.5 123 GLY B C 1
ATOM 2269 O O . GLY B 1 123 ? -7.758 14.141 4.113 1 83.5 123 GLY B O 1
ATOM 2270 N N . LEU B 1 124 ? -7.566 14.844 6.199 1 90.5 124 LEU B N 1
ATOM 2271 C CA . LEU B 1 124 ? -6.133 14.617 6.332 1 90.5 124 LEU B CA 1
ATOM 2272 C C . LEU B 1 124 ? -5.855 13.484 7.316 1 90.5 124 LEU B C 1
ATOM 2274 O O . LEU B 1 124 ? -6.266 13.555 8.477 1 90.5 124 LEU B O 1
ATOM 2278 N N . PHE B 1 125 ? -5.246 12.508 6.867 1 95.25 125 PHE B N 1
ATOM 2279 C CA . PHE B 1 125 ? -4.977 11.32 7.668 1 95.25 125 PHE B CA 1
ATOM 2280 C C . PHE B 1 125 ? -3.488 11 7.676 1 95.25 125 PHE B C 1
ATOM 2282 O O . PHE B 1 125 ? -2.801 11.18 6.668 1 95.25 125 PHE B O 1
ATOM 2289 N N . ALA B 1 126 ? -2.998 10.586 8.82 1 97.06 126 ALA B N 1
ATOM 2290 C CA . ALA B 1 126 ? -1.583 10.25 8.961 1 97.06 126 ALA B CA 1
ATOM 2291 C C . ALA B 1 126 ? -1.402 8.984 9.797 1 97.06 126 ALA B C 1
ATOM 2293 O O . ALA B 1 126 ? -2.121 8.773 10.773 1 97.06 126 ALA B O 1
ATOM 2294 N N . TYR B 1 127 ? -0.447 8.164 9.398 1 96.69 127 TYR B N 1
ATOM 2295 C CA . TYR B 1 127 ? -0.155 6.91 10.086 1 96.69 127 TYR B CA 1
ATOM 2296 C C . TYR B 1 127 ? 1.339 6.609 10.055 1 96.69 127 TYR B C 1
ATOM 2298 O O . TYR B 1 127 ? 1.984 6.734 9.008 1 96.69 127 TYR B O 1
ATOM 2306 N N . VAL B 1 128 ? 1.898 6.246 11.148 1 96.69 128 VAL B N 1
ATOM 2307 C CA . VAL B 1 128 ? 3.299 5.844 11.234 1 96.69 128 VAL B CA 1
ATOM 2308 C C . VAL B 1 128 ? 3.393 4.328 11.383 1 96.69 128 VAL B C 1
ATOM 2310 O O . VAL B 1 128 ? 2.781 3.748 12.281 1 96.69 128 VAL B O 1
ATOM 2313 N N . VAL B 1 129 ? 4.121 3.717 10.477 1 95.12 129 VAL B N 1
ATOM 2314 C CA . VAL B 1 129 ? 4.305 2.27 10.5 1 95.12 129 VAL B CA 1
ATOM 2315 C C . VAL B 1 129 ? 5.426 1.903 11.469 1 95.12 129 VAL B C 1
ATOM 2317 O O . VAL B 1 129 ? 6.477 2.549 11.477 1 95.12 129 VAL B O 1
ATOM 2320 N N . SER B 1 130 ? 5.195 0.935 12.242 1 90.5 130 SER B N 1
ATOM 2321 C CA . SER B 1 130 ? 6.211 0.342 13.102 1 90.5 130 SER B CA 1
ATOM 2322 C C . SER B 1 130 ? 6.527 -1.09 12.68 1 90.5 130 SER B C 1
ATOM 2324 O O . SER B 1 130 ? 5.617 -1.905 12.508 1 90.5 130 SER B O 1
ATOM 2326 N N . ASP B 1 131 ? 7.77 -1.348 12.461 1 82.62 131 ASP B N 1
ATOM 2327 C CA . ASP B 1 131 ? 8.164 -2.699 12.07 1 82.62 131 ASP B CA 1
ATOM 2328 C C . ASP B 1 131 ? 8.062 -3.66 13.258 1 82.62 131 ASP B C 1
ATOM 2330 O O . ASP B 1 131 ? 8.477 -3.328 14.367 1 82.62 131 ASP B O 1
ATOM 2334 N N . ALA B 1 132 ? 7.5 -4.867 13.086 1 71.06 132 ALA B N 1
ATOM 2335 C CA . ALA B 1 132 ? 7.312 -5.863 14.133 1 71.06 132 ALA B CA 1
ATOM 2336 C C . ALA B 1 132 ? 8.609 -6.633 14.398 1 71.06 132 ALA B C 1
ATOM 2338 O O . ALA B 1 132 ? 8.727 -7.328 15.406 1 71.06 132 ALA B O 1
ATOM 2339 N N . GLY B 1 133 ? 9.719 -6.387 13.656 1 64.31 133 GLY B N 1
ATOM 2340 C CA . GLY B 1 133 ? 11 -7.016 13.938 1 64.31 133 GLY B CA 1
ATOM 2341 C C . GLY B 1 133 ? 11.203 -8.328 13.203 1 64.31 133 GLY B C 1
ATOM 2342 O O . GLY B 1 133 ? 11.969 -9.18 13.648 1 64.31 133 GLY B O 1
ATOM 2343 N N . ARG B 1 134 ? 10.531 -8.641 12.203 1 60.91 134 ARG B N 1
ATOM 2344 C CA . ARG B 1 134 ? 10.688 -9.914 11.508 1 60.91 134 ARG B CA 1
ATOM 2345 C C . ARG B 1 134 ? 11.789 -9.82 10.453 1 60.91 134 ARG B C 1
ATOM 2347 O O . ARG B 1 134 ? 12.141 -10.828 9.828 1 60.91 134 ARG B O 1
ATOM 2354 N N . THR B 1 135 ? 12.289 -8.586 10.328 1 61.88 135 THR B N 1
ATOM 2355 C CA . THR B 1 135 ? 13.258 -8.359 9.266 1 61.88 135 THR B CA 1
ATOM 2356 C C . THR B 1 135 ? 14.516 -7.68 9.805 1 61.88 135 THR B C 1
ATOM 2358 O O . THR B 1 135 ? 14.789 -7.738 11.008 1 61.88 135 THR B O 1
ATOM 2361 N N . GLN B 1 136 ? 15.367 -7.176 8.906 1 69.75 136 GLN B N 1
ATOM 2362 C CA . GLN B 1 136 ? 16.672 -6.586 9.141 1 69.75 136 GLN B CA 1
ATOM 2363 C C . GLN B 1 136 ? 16.578 -5.348 10.031 1 69.75 136 GLN B C 1
ATOM 2365 O O . GLN B 1 136 ? 17.594 -4.77 10.422 1 69.75 136 GLN B O 1
ATOM 2370 N N . ILE B 1 137 ? 15.383 -4.98 10.383 1 72.94 137 ILE B N 1
ATOM 2371 C CA . ILE B 1 137 ? 15.172 -3.762 11.156 1 72.94 137 ILE B CA 1
ATOM 2372 C C . ILE B 1 137 ? 14.742 -4.125 12.578 1 72.94 137 ILE B C 1
ATOM 2374 O O . ILE B 1 137 ? 13.984 -5.082 12.781 1 72.94 137 ILE B O 1
ATOM 2378 N N . PRO B 1 138 ? 15.359 -3.332 13.555 1 75.5 138 PRO B N 1
ATOM 2379 C CA . PRO B 1 138 ? 14.961 -3.594 14.945 1 75.5 138 PRO B CA 1
ATOM 2380 C C . PRO B 1 138 ? 13.445 -3.504 15.141 1 75.5 138 PRO B C 1
ATOM 2382 O O . PRO B 1 138 ? 12.789 -2.662 14.531 1 75.5 138 PRO B O 1
ATOM 2385 N N . ALA B 1 139 ? 12.977 -4.359 15.953 1 77.12 139 ALA B N 1
ATOM 2386 C CA . ALA B 1 139 ? 11.555 -4.367 16.266 1 77.12 139 ALA B CA 1
ATOM 2387 C C . ALA B 1 139 ? 11.109 -3.025 16.844 1 77.12 139 ALA B C 1
ATOM 2389 O O . ALA B 1 139 ? 11.82 -2.43 17.656 1 77.12 139 ALA B O 1
ATOM 2390 N N . GLY B 1 140 ? 10 -2.518 16.375 1 82.12 140 GLY B N 1
ATOM 2391 C CA . GLY B 1 140 ? 9.438 -1.289 16.906 1 82.12 140 GLY B CA 1
ATOM 2392 C C . GLY B 1 140 ? 9.891 -0.049 16.156 1 82.12 140 GLY B C 1
ATOM 2393 O O . GLY B 1 140 ? 9.414 1.056 16.438 1 82.12 140 GLY B O 1
ATOM 2394 N N . SER B 1 141 ? 10.836 -0.197 15.258 1 90 141 SER B N 1
ATOM 2395 C CA . SER B 1 141 ? 11.32 0.942 14.484 1 90 141 SER B CA 1
ATOM 2396 C C . SER B 1 141 ? 10.203 1.571 13.664 1 90 141 SER B C 1
ATOM 2398 O O . SER B 1 141 ? 9.359 0.863 13.102 1 90 141 SER B O 1
ATOM 2400 N N . ARG B 1 142 ? 10.188 2.871 13.719 1 94.75 142 ARG B N 1
ATOM 2401 C CA . ARG B 1 142 ? 9.25 3.607 12.875 1 94.75 142 ARG B CA 1
ATOM 2402 C C . ARG B 1 142 ? 9.812 3.777 11.469 1 94.75 142 ARG B C 1
ATOM 2404 O O . ARG B 1 142 ? 10.75 4.543 11.25 1 94.75 142 ARG B O 1
ATOM 2411 N N . THR B 1 143 ? 9.25 3.174 10.531 1 96.44 143 THR B N 1
ATOM 2412 C CA . THR B 1 143 ? 9.898 2.994 9.234 1 96.44 143 THR B CA 1
ATOM 2413 C C . THR B 1 143 ? 9.344 3.984 8.211 1 96.44 143 THR B C 1
ATOM 2415 O O . THR B 1 143 ? 10.102 4.574 7.438 1 96.44 143 THR B O 1
ATOM 2418 N N . VAL B 1 144 ? 8 4.109 8.195 1 98.25 144 VAL B N 1
ATOM 2419 C CA . VAL B 1 144 ? 7.352 4.918 7.164 1 98.25 144 VAL B CA 1
ATOM 2420 C C . VAL B 1 144 ? 6.238 5.754 7.789 1 98.25 144 VAL B C 1
ATOM 2422 O O . VAL B 1 144 ? 5.441 5.246 8.586 1 98.25 144 VAL B O 1
ATOM 2425 N N . LEU B 1 145 ? 6.18 7.02 7.512 1 98.5 145 LEU B N 1
ATOM 2426 C CA . LEU B 1 145 ? 5.02 7.867 7.754 1 98.5 145 LEU B CA 1
ATOM 2427 C C . LEU B 1 145 ? 4.184 8.016 6.484 1 98.5 145 LEU B C 1
ATOM 2429 O O . LEU B 1 145 ? 4.699 8.422 5.441 1 98.5 145 LEU B O 1
ATOM 2433 N N . ALA B 1 146 ? 2.939 7.617 6.57 1 98.69 146 ALA B N 1
ATOM 2434 C CA . ALA B 1 146 ? 2.002 7.84 5.477 1 98.69 146 ALA B CA 1
ATOM 2435 C C . ALA B 1 146 ? 1.073 9.016 5.777 1 98.69 146 ALA B C 1
ATOM 2437 O O . ALA B 1 146 ? 0.572 9.148 6.898 1 98.69 146 ALA B O 1
ATOM 2438 N N . ILE B 1 147 ? 0.866 9.844 4.781 1 97.88 147 ILE B N 1
ATOM 2439 C CA . ILE B 1 147 ? -0.078 10.953 4.879 1 97.88 147 ILE B CA 1
ATOM 2440 C C . ILE B 1 147 ? -1.012 10.945 3.672 1 97.88 147 ILE B C 1
ATOM 2442 O O . ILE B 1 147 ? -0.563 10.789 2.533 1 97.88 147 ILE B O 1
ATOM 2446 N N . PHE B 1 148 ? -2.246 11.078 3.945 1 97.69 148 PHE B N 1
ATOM 2447 C CA . PHE B 1 148 ? -3.273 11.148 2.912 1 97.69 148 PHE B CA 1
ATOM 2448 C C . PHE B 1 148 ? -4.141 12.383 3.088 1 97.69 148 PHE B C 1
ATOM 2450 O O . PHE B 1 148 ? -4.602 12.672 4.195 1 97.69 148 PHE B O 1
ATOM 2457 N N . GLY B 1 149 ? -4.324 13.086 1.996 1 95.94 149 GLY B N 1
ATOM 2458 C CA . GLY B 1 149 ? -5.16 14.281 2.033 1 95.94 149 GLY B CA 1
ATOM 2459 C C . GLY B 1 149 ? -5.035 15.133 0.785 1 95.94 149 GLY B C 1
ATOM 2460 O O . GLY B 1 149 ? -4.441 14.711 -0.208 1 95.94 149 GLY B O 1
ATOM 2461 N N . PRO B 1 150 ? -5.75 16.203 0.822 1 93.25 150 PRO B N 1
ATOM 2462 C CA . PRO B 1 150 ? -5.594 17.125 -0.301 1 93.25 150 PRO B CA 1
ATOM 2463 C C . PRO B 1 150 ? -4.137 17.484 -0.572 1 93.25 150 PRO B C 1
ATOM 2465 O O . PRO B 1 150 ? -3.363 17.703 0.367 1 93.25 150 PRO B O 1
ATOM 2468 N N . SER B 1 151 ? -3.77 17.562 -1.799 1 92.62 151 SER B N 1
ATOM 2469 C CA . SER B 1 151 ? -2.379 17.703 -2.215 1 92.62 151 SER B CA 1
ATOM 2470 C C . SER B 1 151 ? -1.742 18.938 -1.577 1 92.62 151 SER B C 1
ATOM 2472 O O . SER B 1 151 ? -0.596 18.891 -1.125 1 92.62 151 SER B O 1
ATOM 2474 N N . ASP B 1 152 ? -2.49 19.984 -1.513 1 89 152 ASP B N 1
ATOM 2475 C CA . ASP B 1 152 ? -1.936 21.219 -0.966 1 89 152 ASP B CA 1
ATOM 2476 C C . ASP B 1 152 ? -1.626 21.078 0.522 1 89 152 ASP B C 1
ATOM 2478 O O . ASP B 1 152 ? -0.602 21.562 1 1 89 152 ASP B O 1
ATOM 2482 N N . LEU B 1 153 ? -2.531 20.438 1.222 1 89.62 153 LEU B N 1
ATOM 2483 C CA . LEU B 1 153 ? -2.318 20.219 2.648 1 89.62 153 LEU B CA 1
ATOM 2484 C C . LEU B 1 153 ? -1.148 19.281 2.891 1 89.62 153 LEU B C 1
ATOM 2486 O O . LEU B 1 153 ? -0.304 19.531 3.752 1 89.62 153 LEU B O 1
ATOM 2490 N N . VAL B 1 154 ? -1.052 18.25 2.109 1 94.56 154 VAL B N 1
ATOM 2491 C CA . VAL B 1 154 ? 0.036 17.281 2.234 1 94.56 154 VAL B CA 1
ATOM 2492 C C . VAL B 1 154 ? 1.368 17.969 1.926 1 94.56 154 VAL B C 1
ATOM 2494 O O . VAL B 1 154 ? 2.355 17.766 2.637 1 94.56 154 VAL B O 1
ATOM 2497 N N . ASP B 1 155 ? 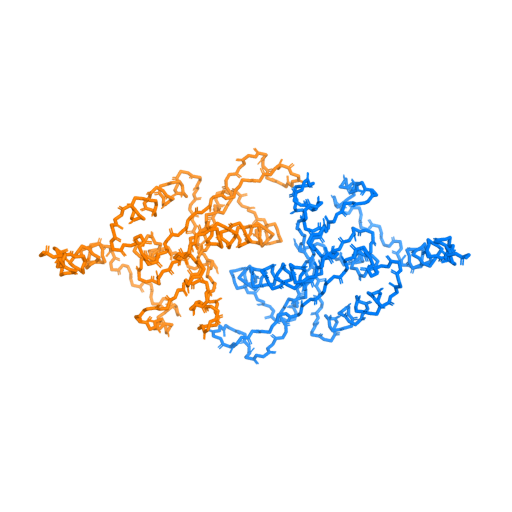1.373 18.812 0.959 1 93 155 ASP B N 1
ATOM 2498 C CA . ASP B 1 155 ? 2.594 19.5 0.553 1 93 155 ASP B CA 1
ATOM 2499 C C . ASP B 1 155 ? 3.053 20.484 1.629 1 93 155 ASP B C 1
ATOM 2501 O O . ASP B 1 155 ? 4.25 20.734 1.773 1 93 155 ASP B O 1
ATOM 2505 N N . SER B 1 156 ? 2.166 21.016 2.303 1 90.81 156 SER B N 1
ATOM 2506 C CA . SER B 1 156 ? 2.539 21.938 3.375 1 90.81 156 SER B CA 1
ATOM 2507 C C . SER B 1 156 ? 3.342 21.219 4.457 1 90.81 156 SER B C 1
ATOM 2509 O O . SER B 1 156 ? 4.109 21.844 5.188 1 90.81 156 SER B O 1
ATOM 2511 N N . VAL B 1 157 ? 3.15 19.938 4.574 1 94.69 157 VAL B N 1
ATOM 2512 C CA . VAL B 1 157 ? 3.844 19.141 5.586 1 94.69 157 VAL B CA 1
ATOM 2513 C C . VAL B 1 157 ? 5.121 18.547 4.992 1 94.69 157 VAL B C 1
ATOM 2515 O O . VAL B 1 157 ? 6.168 18.547 5.645 1 94.69 157 VAL B O 1
ATOM 2518 N N . THR B 1 158 ? 5.086 18.141 3.707 1 96 158 THR B N 1
ATOM 2519 C CA . THR B 1 158 ? 6.156 17.312 3.184 1 96 158 THR B CA 1
ATOM 2520 C C . THR B 1 158 ? 6.801 17.953 1.956 1 96 158 THR B C 1
ATOM 2522 O O . THR B 1 158 ? 7.715 17.375 1.36 1 96 158 THR B O 1
ATOM 2525 N N . GLY B 1 159 ? 6.355 19.031 1.502 1 92.62 159 GLY B N 1
ATOM 2526 C CA . GLY B 1 159 ? 6.742 19.641 0.238 1 92.62 159 GLY B CA 1
ATOM 2527 C C . GLY B 1 159 ? 8.234 19.891 0.128 1 92.62 159 GLY B C 1
ATOM 2528 O O . GLY B 1 159 ? 8.781 19.953 -0.977 1 92.62 159 GLY B O 1
ATOM 2529 N N . GLN B 1 160 ? 8.938 19.938 1.213 1 93.38 160 GLN B N 1
ATOM 2530 C CA . GLN B 1 160 ? 10.367 20.25 1.191 1 93.38 160 GLN B CA 1
ATOM 2531 C C . GLN B 1 160 ? 11.203 18.969 1.085 1 93.38 160 GLN B C 1
ATOM 2533 O O . GLN B 1 160 ? 12.422 19.031 0.938 1 93.38 160 GLN B O 1
ATOM 2538 N N . LEU B 1 161 ? 10.586 17.922 1.165 1 95.56 161 LEU B N 1
ATOM 2539 C CA . LEU B 1 161 ? 11.328 16.672 1.176 1 95.56 161 LEU B CA 1
ATOM 2540 C C . LEU B 1 161 ? 11.656 16.219 -0.244 1 95.56 161 LEU B C 1
ATOM 2542 O O . LEU B 1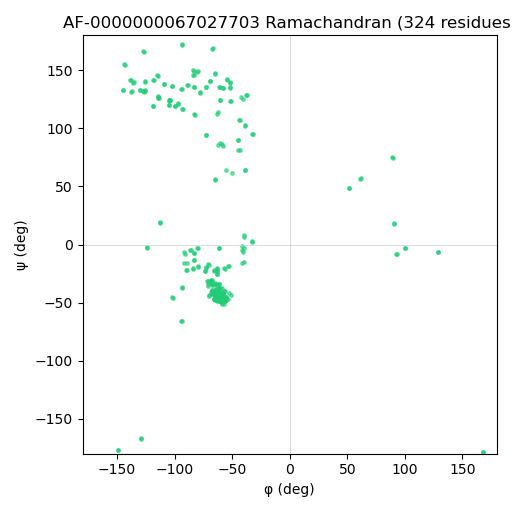 161 ? 10.883 16.469 -1.172 1 95.56 161 LEU B O 1
ATOM 2546 N N . LYS B 1 162 ? 12.719 15.555 -0.385 1 94.69 162 LYS B N 1
ATOM 2547 C CA . LYS B 1 162 ? 13.18 15.07 -1.684 1 94.69 162 LYS B CA 1
ATOM 2548 C C . LYS B 1 162 ? 12.516 13.75 -2.051 1 94.69 162 LYS B C 1
ATOM 2550 O O . LYS B 1 162 ? 12.266 12.914 -1.18 1 94.69 162 LYS B O 1
ATOM 2555 N N . LEU B 1 163 ? 12.297 13.594 -3.293 1 92.12 163 LEU B N 1
ATOM 2556 C CA . LEU B 1 163 ? 11.773 12.336 -3.809 1 92.12 163 LEU B CA 1
ATOM 2557 C C . LEU B 1 163 ? 12.773 11.203 -3.592 1 92.12 163 LEU B C 1
ATOM 2559 O O . LEU B 1 163 ? 13.984 11.43 -3.615 1 92.12 163 LEU B O 1
ATOM 2563 N N . LEU B 1 164 ? 12.289 10.094 -3.377 1 93 164 LEU B N 1
ATOM 2564 C CA . LEU B 1 164 ? 13.156 8.922 -3.275 1 93 164 LEU B CA 1
ATOM 2565 C C . LEU B 1 164 ? 13.461 8.352 -4.656 1 93 164 LEU B C 1
ATOM 2567 O O . LEU B 1 164 ? 12.547 8.172 -5.469 1 93 164 LEU B O 1
#

Organism: Dracunculus medinensis (NCBI:txid318479)

Secondary structure (DSSP, 8-state):
------THHHHHHHHHHHHHS-------GGGS----TT-EEEEEEEEGGG---HHHHHHHHHHHHHHHHHHHHTSHHHHHHHHHHHHTT--EEEEEE--HHHHHHHHHHHHHHHTSHHHHHH--EEEEEE--SSSSS-TT-EEEEEEEEEHHHHHHHHTTSPB-/------THHHHHHHHHHHHHS-------GGGS----TT-EEEEEEEEGGG---HHHHHHHHHHHHHHHHHHHHTSHHHHHHHHHHHHTT--EEEEEE--HHHHHHHHHHHHHHHTSHHHHHH--EEEEEE--SSSSS-TT-EEEEEEEEEHHHHHHHHTTSPB-

Radius of gyration: 21.22 Å; Cα contacts (8 Å, |Δi|>4): 580; chains: 2; bounding box: 46×71×37 Å

InterPro domains:
  IPR002833 Peptidyl-tRNA hydrolase, PTH2 [PF01981] (41-164)
  IPR002833 Peptidyl-tRNA hydrolase, PTH2 [PTHR12649] (12-164)
  IPR002833 Peptidyl-tRNA hydrolase, PTH2 [TIGR00283] (41-164)
  IPR002833 Peptidyl-tRNA hydrolase, PTH2 [cd02430] (40-164)
  IPR023476 Peptidyl-tRNA hydrolase II domain superfamily [G3DSA:3.40.1490.10] (38-164)
  IPR023476 Peptidyl-tRNA hydrolase II domain superfamily [SSF102462] (40-164)